Protein AF-A0A9E4DYD1-F1 (afdb_monomer_lite)

Foldseek 3Di:
DDPVPDDPVVVVVVCVVVVLQAWDKDWDQFLPDQFKGWPGIAIWTWHDDDQKIWIARPVLGFIAIDSDPVRRSNRRSVVLVVVLVVQVPDPDNDPVNVVSPVTMDGDDHVLVVVLLVLCLVQCVPPPFFPWKKWADDPLEMEIETEGQDDDPVSVVSVVVSVVVSPVVSPPRYYHYHYHYDDPDDPQPRIDISDDPDD

Radius of gyration: 26.44 Å; chains: 1; bounding box: 58×34×84 Å

Structure (mmCIF, N/CA/C/O backbone):
data_AF-A0A9E4DYD1-F1
#
_entry.id   AF-A0A9E4DYD1-F1
#
loop_
_atom_site.group_PDB
_atom_site.id
_atom_site.type_symbol
_atom_site.label_atom_id
_atom_site.label_alt_id
_atom_site.label_comp_id
_atom_site.label_asym_id
_atom_site.label_entity_id
_atom_site.label_seq_id
_atom_site.pdbx_PDB_ins_code
_atom_site.Cartn_x
_atom_site.Cartn_y
_atom_site.Cartn_z
_atom_site.occupancy
_atom_site.B_iso_or_equiv
_atom_site.auth_seq_id
_atom_site.auth_comp_id
_atom_site.auth_asym_id
_atom_site.auth_atom_id
_atom_site.pdbx_PDB_model_num
ATOM 1 N N . MET A 1 1 ? 28.275 -2.844 -51.446 1.00 53.22 1 MET A N 1
ATOM 2 C CA . MET A 1 1 ? 29.103 -2.906 -50.227 1.00 53.22 1 MET A CA 1
ATOM 3 C C . MET A 1 1 ? 28.699 -4.150 -49.486 1.00 53.22 1 MET A C 1
ATOM 5 O O . MET A 1 1 ? 27.568 -4.234 -49.021 1.00 53.22 1 MET A O 1
ATOM 9 N N . THR A 1 2 ? 29.581 -5.132 -49.484 1.00 55.31 2 THR A N 1
ATOM 10 C CA . THR A 1 2 ? 29.427 -6.372 -48.725 1.00 55.31 2 THR A CA 1
ATOM 11 C C . THR A 1 2 ? 29.923 -6.139 -47.296 1.00 55.31 2 THR A C 1
ATOM 13 O O . THR A 1 2 ? 30.730 -5.242 -47.062 1.00 55.31 2 THR A O 1
ATOM 16 N N . LEU A 1 3 ? 29.429 -6.908 -46.319 1.00 56.09 3 LEU A N 1
ATOM 17 C CA . LEU A 1 3 ? 29.820 -6.784 -44.899 1.00 56.09 3 LEU A CA 1
ATOM 18 C C . LEU A 1 3 ? 31.346 -6.897 -44.686 1.00 56.09 3 LEU A C 1
ATOM 20 O O . LEU A 1 3 ? 31.876 -6.375 -43.711 1.00 56.09 3 LEU A O 1
ATOM 24 N N . GLU A 1 4 ? 32.032 -7.532 -45.637 1.00 66.81 4 GLU A N 1
ATOM 25 C CA . GLU A 1 4 ? 33.482 -7.730 -45.711 1.00 66.81 4 GLU A CA 1
ATOM 26 C C . GLU A 1 4 ? 34.277 -6.442 -46.016 1.00 66.81 4 GLU A C 1
ATOM 28 O O . GLU A 1 4 ? 35.468 -6.383 -45.722 1.00 66.81 4 GLU A O 1
ATOM 33 N N . ASP A 1 5 ? 33.627 -5.386 -46.524 1.00 77.31 5 ASP A N 1
ATOM 34 C CA . ASP A 1 5 ? 34.269 -4.107 -46.882 1.00 77.31 5 ASP A CA 1
ATOM 35 C C . ASP A 1 5 ? 34.257 -3.074 -45.737 1.00 77.31 5 ASP A C 1
ATOM 37 O O . ASP A 1 5 ? 34.796 -1.969 -45.865 1.00 77.31 5 ASP A O 1
ATOM 41 N N . LEU A 1 6 ? 33.599 -3.389 -44.616 1.00 73.31 6 LEU A N 1
ATOM 42 C CA . LEU A 1 6 ? 33.401 -2.452 -43.513 1.00 73.31 6 LEU A CA 1
ATOM 43 C C . LEU A 1 6 ? 34.604 -2.439 -42.569 1.00 73.31 6 LEU A C 1
ATOM 45 O O . LEU A 1 6 ? 35.064 -3.472 -42.079 1.00 73.31 6 LEU A O 1
ATOM 49 N N . LYS A 1 7 ? 35.076 -1.238 -42.220 1.00 82.19 7 LYS A N 1
ATOM 50 C CA . LYS A 1 7 ? 36.107 -1.098 -41.185 1.00 82.19 7 LYS A CA 1
ATOM 51 C C . LYS A 1 7 ? 35.555 -1.576 -39.832 1.00 82.19 7 LYS A C 1
ATOM 53 O O . LYS A 1 7 ? 34.385 -1.325 -39.532 1.00 82.19 7 LYS A O 1
ATOM 58 N N . PRO A 1 8 ? 36.389 -2.145 -38.942 1.00 76.81 8 PRO A N 1
ATOM 59 C CA . PRO A 1 8 ? 35.954 -2.607 -37.619 1.00 76.81 8 PRO A CA 1
ATOM 60 C C . PRO A 1 8 ? 35.215 -1.554 -36.771 1.00 76.81 8 PRO A C 1
ATOM 62 O O . PRO A 1 8 ? 34.370 -1.901 -35.946 1.00 76.81 8 PRO A O 1
ATOM 65 N N . SER A 1 9 ? 35.505 -0.262 -36.966 1.00 76.00 9 SER A N 1
ATOM 66 C CA . SER A 1 9 ? 34.783 0.845 -36.325 1.00 76.00 9 SER A CA 1
ATOM 67 C C . SER A 1 9 ? 33.351 1.006 -36.844 1.00 76.00 9 SER A C 1
ATOM 69 O O . SER A 1 9 ? 32.452 1.219 -36.039 1.00 76.00 9 SER A O 1
ATOM 71 N N . GLN A 1 10 ? 33.130 0.833 -38.150 1.00 77.31 10 GLN A N 1
ATOM 72 C CA . GLN A 1 10 ? 31.811 0.905 -38.787 1.00 77.31 10 GLN A CA 1
ATOM 73 C C . GLN A 1 10 ? 30.965 -0.319 -38.434 1.00 77.31 10 GLN A C 1
ATOM 75 O O . GLN A 1 10 ? 29.790 -0.178 -38.119 1.00 77.31 10 GLN A O 1
ATOM 80 N N . VAL A 1 11 ? 31.574 -1.509 -38.375 1.00 74.06 11 VAL A N 1
ATOM 81 C CA . VAL A 1 11 ? 30.900 -2.723 -37.884 1.00 74.06 11 VAL A CA 1
ATOM 82 C C . VAL A 1 11 ? 30.473 -2.551 -36.424 1.00 74.06 11 VAL A C 1
ATOM 84 O O . VAL A 1 11 ? 29.337 -2.855 -36.080 1.00 74.06 11 VAL A O 1
ATOM 87 N N . LYS A 1 12 ? 31.336 -1.998 -35.557 1.00 71.50 12 LYS A N 1
ATOM 88 C CA . LYS A 1 12 ? 30.962 -1.673 -34.168 1.00 71.50 12 LYS A CA 1
ATOM 89 C C . LYS A 1 12 ? 29.836 -0.649 -34.082 1.00 71.50 12 LYS A C 1
ATOM 91 O O . LYS A 1 12 ? 29.038 -0.726 -33.153 1.00 71.50 12 LYS A O 1
ATOM 96 N N . GLU A 1 13 ? 29.798 0.322 -34.983 1.00 70.62 13 GLU A N 1
ATOM 97 C CA . GLU A 1 13 ? 28.774 1.363 -35.001 1.00 70.62 13 GLU A CA 1
ATOM 98 C C . GLU A 1 13 ? 27.424 0.819 -35.478 1.00 70.62 13 GLU A C 1
ATOM 100 O O . GLU A 1 13 ? 26.424 1.076 -34.818 1.00 70.62 13 GLU A O 1
ATOM 105 N N . ILE A 1 14 ? 27.421 -0.033 -36.508 1.00 70.94 14 ILE A N 1
ATOM 106 C CA . ILE A 1 14 ? 26.237 -0.755 -36.998 1.00 70.94 14 ILE A CA 1
ATOM 107 C C . ILE A 1 14 ? 25.728 -1.735 -35.939 1.00 70.94 14 ILE A C 1
ATOM 109 O O . ILE A 1 14 ? 24.558 -1.715 -35.586 1.00 70.94 14 ILE A O 1
ATOM 113 N N . ILE A 1 15 ? 26.603 -2.546 -35.337 1.00 66.88 15 ILE A N 1
ATOM 114 C CA . ILE A 1 15 ? 26.213 -3.420 -34.221 1.00 66.88 15 ILE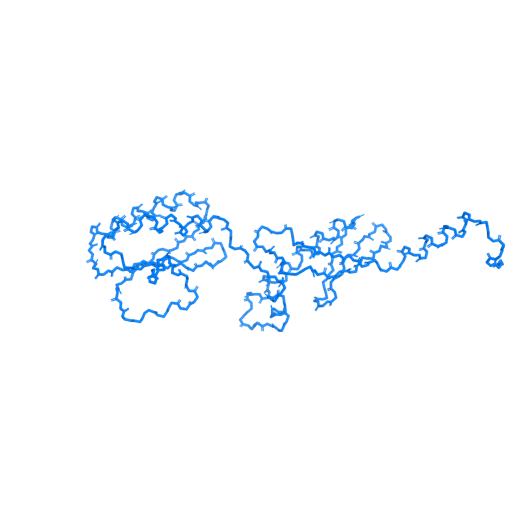 A CA 1
ATOM 115 C C . ILE A 1 15 ? 25.632 -2.574 -33.081 1.00 66.88 15 ILE A C 1
ATOM 117 O O . ILE A 1 15 ? 24.595 -2.914 -32.527 1.00 66.88 15 ILE A O 1
ATOM 121 N N . ARG A 1 16 ? 26.236 -1.430 -32.740 1.00 63.75 16 ARG A N 1
ATOM 122 C CA . ARG A 1 16 ? 25.677 -0.537 -31.715 1.00 63.75 16 ARG A CA 1
ATOM 123 C C . ARG A 1 16 ? 24.344 0.090 -32.124 1.00 63.75 16 ARG A C 1
ATOM 125 O O . ARG A 1 16 ? 23.533 0.315 -31.233 1.00 63.75 16 ARG A O 1
ATOM 132 N N . SER A 1 17 ? 24.113 0.407 -33.396 1.00 65.38 17 SER A N 1
ATOM 133 C CA . SER A 1 17 ? 22.849 0.989 -33.858 1.00 65.38 17 SER A CA 1
ATOM 134 C C . SER A 1 17 ? 21.735 -0.051 -33.913 1.00 65.38 17 SER A C 1
ATOM 136 O O . SER A 1 17 ? 20.643 0.232 -33.439 1.00 65.38 17 SER A O 1
ATOM 138 N N . GLU A 1 18 ? 22.030 -1.257 -34.396 1.00 62.81 18 GLU A N 1
ATOM 139 C CA . GLU A 1 18 ? 21.082 -2.371 -34.494 1.00 62.81 18 GLU A CA 1
ATOM 140 C C . GLU A 1 18 ? 20.727 -2.932 -33.107 1.00 62.81 18 GLU A C 1
ATOM 142 O O . GLU A 1 18 ? 19.554 -3.091 -32.777 1.00 62.81 18 GLU A O 1
ATOM 147 N N . PHE A 1 19 ? 21.711 -3.139 -32.221 1.00 57.22 19 PHE A N 1
ATOM 148 C CA . PHE A 1 19 ? 21.436 -3.627 -30.861 1.00 57.22 19 PHE A CA 1
ATOM 149 C C . PHE A 1 19 ? 20.753 -2.586 -29.966 1.00 57.22 19 PHE A C 1
ATOM 151 O O . PHE A 1 19 ? 20.070 -2.971 -29.023 1.00 57.22 19 PHE A O 1
ATOM 158 N N . ARG A 1 20 ? 20.876 -1.279 -30.253 1.00 57.97 20 ARG A N 1
ATOM 159 C CA . ARG A 1 20 ? 20.095 -0.236 -29.555 1.00 57.97 20 ARG A CA 1
ATOM 160 C C . ARG A 1 20 ? 18.595 -0.310 -29.851 1.00 57.97 20 ARG A C 1
ATOM 162 O O . ARG A 1 20 ? 17.825 0.263 -29.085 1.00 57.97 20 ARG A O 1
ATOM 169 N N . GLN A 1 21 ? 18.193 -0.964 -30.943 1.00 58.94 21 GLN A N 1
ATOM 170 C CA . GLN A 1 21 ? 16.784 -1.107 -31.320 1.00 58.94 21 GLN A CA 1
ATOM 171 C C . GLN A 1 21 ? 16.114 -2.326 -30.677 1.00 58.94 21 GLN A C 1
ATOM 173 O O . GLN A 1 21 ? 14.885 -2.395 -30.636 1.00 58.94 21 GLN A O 1
ATOM 178 N N . LEU A 1 22 ? 16.893 -3.276 -30.150 1.00 64.88 22 LEU A N 1
ATOM 179 C CA . LEU A 1 22 ? 16.337 -4.424 -29.444 1.00 64.88 22 LEU A CA 1
ATOM 180 C C . LEU A 1 22 ? 15.875 -4.003 -28.041 1.00 64.88 22 LEU A C 1
ATOM 182 O O . LEU A 1 22 ? 16.609 -3.299 -27.344 1.00 64.88 22 LEU A O 1
ATOM 186 N N . PRO A 1 23 ? 14.672 -4.421 -27.607 1.00 71.00 23 PRO A N 1
ATOM 187 C CA . PRO A 1 23 ? 14.208 -4.109 -26.270 1.00 71.00 23 PRO A CA 1
ATOM 188 C C . PRO A 1 23 ? 15.117 -4.761 -25.224 1.00 71.00 23 PRO A C 1
ATOM 190 O O . PRO A 1 23 ? 15.346 -5.970 -25.247 1.00 71.00 23 PRO A O 1
ATOM 193 N N . GLU A 1 24 ? 15.618 -3.960 -24.288 1.00 85.25 24 GLU A N 1
ATOM 194 C CA . GLU A 1 24 ? 16.395 -4.457 -23.154 1.00 85.25 24 GLU A CA 1
ATOM 195 C C . GLU A 1 24 ? 15.433 -4.932 -22.058 1.00 85.25 24 GLU A C 1
ATOM 197 O O . GLU A 1 24 ? 14.514 -4.205 -21.678 1.00 85.25 24 GLU A O 1
ATOM 202 N N . THR A 1 25 ? 15.646 -6.124 -21.501 1.00 88.44 25 THR A N 1
ATOM 203 C CA . THR A 1 25 ? 14.897 -6.567 -20.317 1.00 88.44 25 THR A CA 1
ATOM 204 C C . THR A 1 25 ? 15.506 -5.962 -19.057 1.00 88.44 25 THR A C 1
ATOM 206 O O . THR A 1 25 ? 16.694 -6.132 -18.787 1.00 88.44 25 THR A O 1
ATOM 209 N N . HIS A 1 26 ? 14.683 -5.279 -18.267 1.00 91.69 26 HIS A N 1
ATOM 210 C CA . HIS A 1 26 ? 15.044 -4.740 -16.956 1.00 91.69 26 HIS A CA 1
ATOM 211 C C . HIS A 1 26 ? 14.088 -5.280 -15.893 1.00 91.69 26 HIS A C 1
ATOM 213 O O . HIS A 1 26 ? 13.023 -5.800 -16.210 1.00 91.69 26 HIS A O 1
ATOM 219 N N . TRP A 1 27 ? 14.467 -5.156 -14.623 1.00 92.06 27 TRP A N 1
ATOM 220 C CA . TRP A 1 27 ? 13.644 -5.599 -13.498 1.00 92.06 27 TRP A CA 1
ATOM 221 C C . TRP A 1 27 ? 13.350 -4.428 -12.568 1.00 92.06 27 TRP A C 1
ATOM 223 O O . TRP A 1 27 ? 14.271 -3.772 -12.073 1.00 92.06 27 TRP A O 1
ATOM 233 N N . ILE A 1 28 ? 12.072 -4.180 -12.287 1.00 91.75 28 ILE A N 1
ATOM 234 C CA . ILE A 1 28 ? 11.676 -3.273 -11.210 1.00 91.75 28 ILE A CA 1
ATOM 235 C C . ILE A 1 28 ? 11.680 -4.084 -9.916 1.00 91.75 28 ILE A C 1
ATOM 237 O O . ILE A 1 28 ? 10.901 -5.018 -9.755 1.00 91.75 28 ILE A O 1
ATOM 241 N N . GLN A 1 29 ? 12.570 -3.725 -8.992 1.00 88.38 29 GLN A N 1
ATOM 242 C CA . GLN A 1 29 ? 12.681 -4.372 -7.678 1.00 88.38 29 GLN A CA 1
ATOM 243 C C . GLN A 1 29 ? 11.802 -3.704 -6.610 1.00 88.38 29 GLN A C 1
ATOM 245 O O . GLN A 1 29 ? 11.457 -4.329 -5.613 1.00 88.38 29 GLN A O 1
ATOM 250 N N . ASN A 1 30 ? 11.438 -2.431 -6.796 1.00 87.31 30 ASN A N 1
ATOM 251 C CA . ASN A 1 30 ? 10.518 -1.702 -5.926 1.00 87.31 30 ASN A CA 1
ATOM 252 C C . ASN A 1 30 ? 9.735 -0.646 -6.722 1.00 87.31 30 ASN A C 1
ATOM 254 O O . ASN A 1 30 ? 10.235 -0.111 -7.710 1.00 87.31 30 ASN A O 1
ATOM 258 N N . LEU A 1 31 ? 8.523 -0.315 -6.266 1.00 89.00 31 LEU A N 1
ATOM 259 C CA . LEU A 1 31 ? 7.671 0.705 -6.895 1.00 89.00 31 LEU A CA 1
ATOM 260 C C . LEU A 1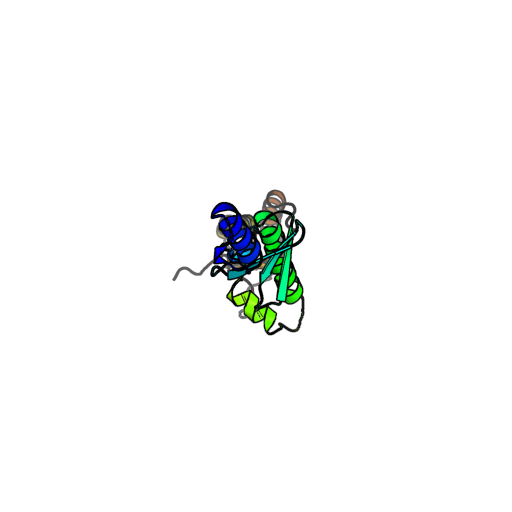 31 ? 8.086 2.142 -6.549 1.00 89.00 31 LEU A C 1
ATOM 262 O O . LEU A 1 31 ? 7.446 3.081 -7.003 1.00 89.00 31 LEU A O 1
ATOM 266 N N . ARG A 1 32 ? 9.130 2.334 -5.728 1.00 84.06 32 ARG A N 1
ATOM 267 C CA . ARG A 1 32 ? 9.549 3.651 -5.207 1.00 84.06 32 ARG A CA 1
ATOM 268 C C . ARG A 1 32 ? 8.407 4.446 -4.550 1.00 84.06 32 ARG A C 1
ATOM 270 O O . ARG A 1 32 ? 8.470 5.669 -4.491 1.00 84.06 32 ARG A O 1
ATOM 277 N N . HIS A 1 33 ? 7.391 3.751 -4.037 1.00 83.88 33 HIS A N 1
ATOM 278 C CA . HIS A 1 33 ? 6.225 4.339 -3.387 1.00 83.88 33 HIS A CA 1
ATOM 279 C C . HIS A 1 33 ? 6.259 4.060 -1.875 1.00 83.88 33 HIS A C 1
ATOM 281 O O . HIS A 1 33 ? 6.601 2.944 -1.487 1.00 83.88 33 HIS A O 1
ATOM 287 N N . PRO A 1 34 ? 5.892 5.021 -1.005 1.00 75.25 34 PRO A N 1
ATOM 288 C CA . PRO A 1 34 ? 5.958 4.840 0.450 1.00 75.25 34 PRO A CA 1
ATOM 289 C C . PRO A 1 34 ? 4.962 3.812 1.009 1.00 75.25 34 PRO A C 1
ATOM 291 O O . PRO A 1 34 ? 5.199 3.257 2.075 1.00 75.25 34 PRO A O 1
ATOM 294 N N . SER A 1 35 ? 3.847 3.577 0.315 1.00 80.06 35 SER A N 1
ATOM 295 C CA . SER A 1 35 ? 2.756 2.699 0.782 1.00 80.06 35 SER A CA 1
ATOM 296 C C . SER A 1 35 ? 2.605 1.407 -0.023 1.00 80.06 35 SER A C 1
ATOM 298 O O . SER A 1 35 ? 1.771 0.574 0.317 1.00 80.06 35 SER A O 1
ATOM 300 N N . TYR A 1 36 ? 3.389 1.226 -1.091 1.00 86.75 36 TYR A N 1
ATOM 301 C CA . TYR A 1 36 ? 3.280 0.051 -1.959 1.00 86.75 36 TYR A CA 1
ATOM 302 C C . TYR A 1 36 ? 4.658 -0.499 -2.293 1.00 86.75 36 TYR A C 1
ATOM 304 O O . TYR A 1 36 ? 5.529 0.205 -2.805 1.00 86.75 36 TYR A O 1
ATOM 312 N N . HIS A 1 37 ? 4.825 -1.789 -2.046 1.00 87.81 37 HIS A N 1
ATOM 313 C CA . HIS A 1 37 ? 6.032 -2.537 -2.354 1.00 87.81 37 HIS A CA 1
ATOM 314 C C . HIS A 1 37 ? 5.715 -3.671 -3.318 1.00 87.81 37 HIS A C 1
ATOM 316 O O . HIS A 1 37 ? 4.573 -4.108 -3.437 1.00 87.81 37 HIS A O 1
ATOM 322 N N . LEU A 1 38 ? 6.739 -4.163 -4.008 1.00 89.00 38 LEU A N 1
ATOM 323 C CA . LEU A 1 38 ? 6.610 -5.384 -4.788 1.00 89.00 38 LEU A CA 1
ATOM 324 C C . LEU A 1 38 ? 6.879 -6.590 -3.892 1.00 89.00 38 LEU A C 1
ATOM 326 O O . LEU A 1 38 ? 7.885 -6.626 -3.187 1.00 89.00 38 LEU A O 1
ATOM 330 N N . ARG A 1 39 ? 6.000 -7.591 -3.963 1.00 89.06 39 ARG A N 1
ATOM 331 C CA . ARG A 1 39 ? 6.217 -8.924 -3.380 1.00 89.06 39 ARG A CA 1
ATOM 332 C C . ARG A 1 39 ? 7.293 -9.691 -4.140 1.00 89.06 39 ARG A C 1
ATOM 33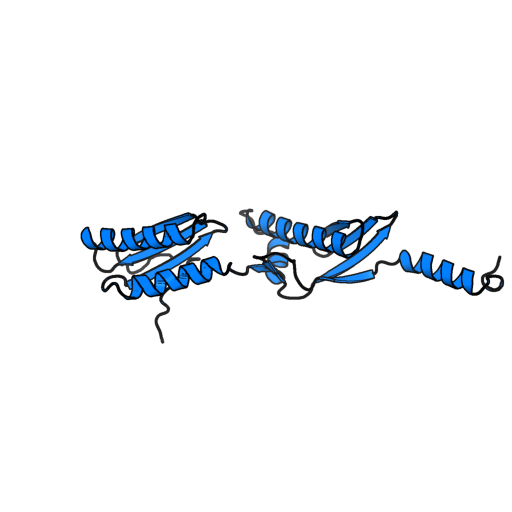4 O O . ARG A 1 39 ? 7.999 -10.504 -3.557 1.00 89.06 39 ARG A O 1
ATOM 341 N N . GLN A 1 40 ? 7.402 -9.423 -5.438 1.00 85.75 40 GLN A N 1
ATOM 342 C CA . GLN A 1 40 ? 8.401 -10.003 -6.323 1.00 85.75 40 GLN A CA 1
ATOM 343 C C . GLN A 1 40 ? 8.809 -8.991 -7.399 1.00 85.75 40 GLN A C 1
ATOM 345 O O . GLN A 1 40 ? 7.959 -8.212 -7.838 1.00 85.75 40 GLN A O 1
ATOM 350 N N . PRO A 1 41 ? 10.078 -8.985 -7.841 1.00 90.69 41 PRO A N 1
ATOM 351 C CA . PRO A 1 41 ? 10.503 -8.138 -8.945 1.00 90.69 41 PRO A CA 1
ATOM 352 C C . PRO A 1 41 ? 9.671 -8.399 -10.202 1.00 90.69 41 PRO A C 1
ATOM 354 O O . PRO A 1 41 ? 9.378 -9.551 -10.519 1.00 90.69 41 PRO A O 1
ATOM 357 N N . ILE A 1 42 ? 9.331 -7.338 -10.932 1.00 93.00 42 ILE A N 1
ATOM 358 C CA . ILE A 1 42 ? 8.586 -7.446 -12.193 1.00 93.00 42 ILE A CA 1
ATOM 359 C C . ILE A 1 42 ? 9.520 -7.205 -13.385 1.00 93.00 42 ILE A C 1
ATOM 361 O O . ILE A 1 42 ? 10.318 -6.257 -13.345 1.00 93.00 42 ILE A O 1
ATOM 365 N N . PRO A 1 43 ? 9.463 -8.051 -14.429 1.00 94.12 43 PRO A N 1
ATOM 366 C CA . PRO A 1 43 ? 10.219 -7.833 -15.651 1.00 94.12 43 PRO A CA 1
ATOM 367 C C . PRO A 1 43 ? 9.553 -6.736 -16.487 1.00 94.12 43 PRO A C 1
ATOM 369 O O . PRO A 1 43 ? 8.331 -6.676 -16.605 1.00 94.12 43 PRO A O 1
ATOM 372 N N . ILE A 1 44 ? 10.366 -5.871 -17.082 1.00 95.31 44 ILE A N 1
ATOM 373 C CA . ILE A 1 44 ? 9.925 -4.800 -17.974 1.00 95.31 44 ILE A CA 1
ATOM 374 C C . ILE A 1 44 ? 10.792 -4.758 -19.230 1.00 95.31 44 ILE A C 1
ATOM 376 O O . ILE A 1 44 ? 11.963 -5.149 -19.213 1.00 95.31 44 ILE A O 1
ATOM 380 N N . LEU A 1 45 ? 10.232 -4.230 -20.314 1.00 94.75 45 LEU A N 1
ATOM 381 C CA . LEU A 1 45 ? 10.946 -3.995 -21.564 1.00 94.75 45 LEU A CA 1
ATOM 382 C C . LEU A 1 45 ? 11.290 -2.517 -21.713 1.00 94.75 45 LEU A C 1
ATOM 384 O O . LEU A 1 45 ? 10.419 -1.653 -21.627 1.00 94.75 45 LEU A O 1
ATOM 388 N N . ILE A 1 46 ? 12.558 -2.227 -21.980 1.00 94.31 46 ILE A N 1
ATOM 389 C CA . ILE A 1 46 ? 13.056 -0.885 -22.260 1.00 94.31 46 ILE A CA 1
ATOM 390 C C . ILE A 1 46 ? 13.276 -0.738 -23.761 1.00 94.31 46 ILE A C 1
ATOM 392 O O . ILE A 1 46 ? 14.056 -1.476 -24.358 1.00 94.31 46 ILE A O 1
ATOM 396 N N . LYS A 1 47 ? 12.635 0.263 -24.362 1.00 92.38 47 LYS A N 1
ATOM 397 C CA . LYS A 1 47 ? 12.852 0.676 -25.752 1.00 92.38 47 LYS A CA 1
ATOM 398 C C . LYS A 1 47 ? 13.385 2.102 -25.787 1.00 92.38 47 LYS A C 1
ATOM 400 O O . LYS A 1 47 ? 12.947 2.950 -25.011 1.00 92.38 47 LYS A O 1
ATOM 405 N N . ARG A 1 48 ? 14.331 2.370 -26.685 1.00 90.75 48 ARG A N 1
ATOM 406 C CA . ARG A 1 48 ? 14.923 3.697 -26.891 1.00 90.75 48 ARG A CA 1
ATOM 407 C C . ARG A 1 48 ? 14.652 4.130 -28.325 1.00 90.75 48 ARG A C 1
ATOM 409 O O . ARG A 1 48 ? 15.123 3.477 -29.249 1.00 90.75 48 ARG A O 1
ATOM 416 N N . ALA A 1 49 ? 13.909 5.214 -28.501 1.00 86.81 49 ALA A N 1
ATOM 417 C CA . ALA A 1 49 ? 13.580 5.766 -29.810 1.00 86.81 49 ALA A CA 1
ATOM 418 C C . ALA A 1 49 ? 13.577 7.295 -29.732 1.00 86.81 49 ALA A C 1
ATOM 420 O O . ALA A 1 49 ? 12.997 7.861 -28.809 1.00 86.81 49 ALA A O 1
ATOM 421 N N . ASP A 1 50 ? 14.258 7.954 -30.672 1.00 84.75 50 ASP A N 1
ATOM 422 C CA . ASP A 1 50 ? 14.205 9.410 -30.874 1.00 84.75 50 ASP A CA 1
ATOM 423 C C . ASP A 1 50 ? 14.433 10.251 -29.602 1.00 84.75 50 ASP A C 1
ATOM 425 O O . ASP A 1 50 ? 13.711 11.199 -29.306 1.00 84.75 50 ASP A O 1
ATOM 429 N N . GLY A 1 51 ? 15.438 9.877 -28.801 1.00 84.25 51 GLY A N 1
ATOM 430 C CA . GLY A 1 51 ? 15.767 10.568 -27.545 1.00 84.25 51 GLY A CA 1
ATOM 431 C C . GLY A 1 51 ? 14.810 10.279 -26.381 1.00 84.25 51 GLY A C 1
ATOM 432 O O . GLY A 1 51 ? 15.040 10.759 -25.275 1.00 84.25 51 GLY A O 1
ATOM 433 N N . THR A 1 52 ? 13.789 9.451 -26.602 1.00 91.75 52 THR A N 1
ATOM 434 C CA . THR A 1 52 ? 12.832 9.001 -25.590 1.00 91.75 52 THR A CA 1
ATOM 435 C C . THR A 1 52 ? 13.111 7.552 -25.199 1.00 91.75 52 THR A C 1
ATOM 437 O O . THR A 1 52 ? 13.405 6.686 -26.028 1.00 91.75 52 THR A O 1
ATOM 440 N N . VAL A 1 53 ? 13.006 7.271 -23.907 1.00 94.06 53 VAL A N 1
ATOM 441 C CA . VAL A 1 53 ? 13.057 5.933 -23.327 1.00 94.06 53 VAL A CA 1
ATOM 442 C C . VAL A 1 53 ? 11.653 5.544 -22.886 1.00 94.06 53 VAL A C 1
ATOM 444 O O . VAL A 1 53 ? 10.997 6.290 -22.165 1.00 94.06 53 VAL A O 1
ATOM 447 N N . THR A 1 54 ? 11.198 4.367 -23.308 1.00 95.31 54 THR A N 1
ATOM 448 C CA . THR A 1 54 ? 9.916 3.781 -22.906 1.00 95.31 54 THR A CA 1
ATOM 449 C C . THR A 1 54 ? 10.169 2.509 -22.108 1.00 95.31 54 THR A C 1
ATOM 451 O O . THR A 1 54 ? 10.857 1.612 -22.590 1.00 95.31 54 THR A O 1
ATOM 454 N N . ALA A 1 55 ? 9.610 2.428 -20.906 1.00 96.38 55 ALA A N 1
ATOM 455 C CA . ALA A 1 55 ? 9.558 1.230 -20.082 1.00 96.38 55 ALA A CA 1
ATOM 456 C C . ALA A 1 55 ? 8.161 0.615 -20.192 1.00 96.38 55 ALA A C 1
ATOM 458 O O . ALA A 1 55 ? 7.184 1.316 -19.962 1.00 96.38 55 ALA A O 1
ATOM 459 N N . THR A 1 56 ? 8.048 -0.664 -20.535 1.00 96.44 56 THR A N 1
ATOM 460 C CA . THR A 1 56 ? 6.756 -1.341 -20.738 1.00 96.44 56 THR A CA 1
ATOM 461 C C . THR A 1 56 ? 6.631 -2.523 -19.793 1.00 96.44 56 THR A C 1
ATOM 463 O O . THR A 1 56 ? 7.575 -3.303 -19.660 1.00 96.44 56 THR A O 1
ATOM 466 N N . TYR A 1 57 ? 5.475 -2.646 -19.149 1.00 94.88 57 TYR A N 1
ATOM 467 C CA . TYR A 1 57 ? 5.076 -3.825 -18.402 1.00 94.88 57 TYR A CA 1
ATOM 468 C C . TYR A 1 57 ? 3.879 -4.481 -19.100 1.00 94.88 57 TYR A C 1
ATOM 470 O O . TYR A 1 57 ? 2.750 -4.002 -18.991 1.00 94.88 57 TYR A O 1
ATOM 478 N N . ASP A 1 58 ? 4.156 -5.552 -19.846 1.00 91.00 58 ASP A N 1
ATOM 479 C CA . ASP A 1 58 ? 3.207 -6.142 -20.797 1.00 91.00 58 ASP A CA 1
ATOM 480 C C . ASP A 1 58 ? 2.015 -6.835 -20.117 1.00 91.00 58 ASP A C 1
ATOM 482 O O . ASP A 1 58 ? 0.906 -6.752 -20.634 1.00 91.00 58 ASP A O 1
ATOM 486 N N . ASP A 1 59 ? 2.200 -7.443 -18.936 1.00 87.94 59 ASP A N 1
ATOM 487 C CA . ASP A 1 59 ? 1.137 -8.197 -18.238 1.00 87.94 59 ASP A CA 1
ATOM 488 C C . ASP A 1 59 ? -0.108 -7.352 -17.911 1.00 87.94 59 ASP A C 1
ATOM 490 O O . ASP A 1 59 ? -1.200 -7.888 -17.716 1.00 87.94 59 ASP A O 1
ATOM 494 N N . VAL A 1 60 ? 0.061 -6.031 -17.811 1.00 87.94 60 VAL A N 1
ATOM 495 C CA . VAL A 1 60 ? -1.015 -5.063 -17.530 1.00 87.94 60 VAL A CA 1
ATOM 496 C C . VAL A 1 60 ? -1.041 -3.914 -18.537 1.00 87.94 60 VAL A C 1
ATOM 498 O O . VAL A 1 60 ? -1.658 -2.885 -18.278 1.00 87.94 60 VAL A O 1
ATOM 501 N N . GLU A 1 61 ? -0.357 -4.079 -19.674 1.00 91.56 61 GLU A N 1
ATOM 502 C CA . GLU A 1 61 ? -0.332 -3.123 -20.789 1.00 91.56 61 GLU A CA 1
ATOM 503 C C . GLU A 1 61 ? -0.001 -1.674 -20.367 1.00 91.56 61 GLU A C 1
ATOM 505 O O . GLU A 1 61 ? -0.551 -0.702 -20.889 1.00 91.56 61 GLU A O 1
ATOM 510 N N . LEU A 1 62 ? 0.918 -1.507 -19.408 1.00 94.62 62 LEU A N 1
ATOM 511 C CA . LEU A 1 62 ? 1.339 -0.191 -18.920 1.00 94.62 62 LEU A CA 1
ATOM 512 C C . LEU A 1 62 ? 2.684 0.219 -19.508 1.00 94.62 62 LEU A C 1
ATOM 514 O O . LEU A 1 62 ? 3.618 -0.577 -19.585 1.00 94.62 62 LEU A O 1
ATOM 518 N N . CYS A 1 63 ? 2.816 1.502 -19.849 1.00 95.81 63 CYS A N 1
ATOM 519 C CA . CYS A 1 63 ? 4.084 2.070 -20.287 1.00 95.81 63 CYS A CA 1
ATOM 520 C C . CYS A 1 63 ? 4.425 3.380 -19.566 1.00 95.81 63 CYS A C 1
ATOM 522 O O . CYS A 1 63 ? 3.580 4.260 -19.386 1.00 95.81 63 CYS A O 1
ATOM 524 N N . GLY A 1 64 ? 5.688 3.504 -19.162 1.00 96.44 64 GLY A N 1
ATOM 525 C CA . GLY A 1 64 ? 6.295 4.719 -18.639 1.00 96.44 64 GLY A CA 1
ATOM 526 C C . GLY A 1 64 ? 7.272 5.331 -19.639 1.00 96.44 64 GLY A C 1
ATOM 527 O O . GLY A 1 64 ? 7.927 4.604 -20.384 1.00 96.44 64 GLY A O 1
ATOM 528 N N . MET A 1 65 ? 7.381 6.656 -19.672 1.00 96.81 65 MET A N 1
ATOM 529 C CA . MET A 1 65 ? 8.222 7.393 -20.619 1.00 96.81 65 MET A CA 1
ATOM 530 C C . MET A 1 65 ? 9.173 8.351 -19.898 1.00 96.81 65 MET A C 1
ATOM 532 O O . MET A 1 65 ? 8.873 8.861 -18.822 1.00 96.81 65 MET A O 1
ATOM 536 N N . GLY A 1 66 ? 10.336 8.608 -20.492 1.00 95.56 66 GLY A N 1
ATOM 537 C CA . GLY A 1 66 ? 11.286 9.590 -19.979 1.00 95.56 66 GLY A CA 1
ATOM 538 C C . GLY A 1 66 ? 12.490 9.793 -20.892 1.00 95.56 66 GLY A C 1
ATOM 539 O O . GLY A 1 66 ? 12.686 9.065 -21.857 1.00 95.56 66 GLY A O 1
ATOM 540 N N . ASP A 1 67 ? 13.332 10.765 -20.561 1.00 93.94 67 ASP A N 1
ATOM 541 C CA . ASP A 1 67 ? 14.608 11.042 -21.246 1.00 93.94 67 ASP A CA 1
ATOM 542 C C . ASP A 1 67 ? 15.716 10.020 -20.912 1.00 93.94 67 ASP A C 1
ATOM 544 O O . ASP A 1 67 ? 16.791 9.984 -21.513 1.00 93.94 67 ASP A O 1
ATOM 548 N N . SER A 1 68 ? 15.457 9.163 -19.928 1.00 93.31 68 SER A N 1
ATOM 549 C CA . SER A 1 68 ? 16.387 8.187 -19.384 1.00 93.31 68 SER A CA 1
ATOM 550 C C . SER A 1 68 ? 15.637 6.954 -18.885 1.00 93.31 68 SER A C 1
ATOM 552 O O . SER A 1 68 ? 14.455 7.015 -18.550 1.00 93.31 68 SER A O 1
ATOM 554 N N . VAL A 1 69 ? 16.340 5.822 -18.764 1.00 91.75 69 VAL A N 1
ATOM 555 C CA . VAL A 1 69 ? 15.769 4.581 -18.200 1.00 91.75 69 VAL A CA 1
ATOM 556 C C . VAL A 1 69 ? 15.229 4.821 -16.796 1.00 91.75 69 VAL A C 1
ATOM 558 O O . VAL A 1 69 ? 14.140 4.368 -16.463 1.00 91.75 69 VAL A O 1
ATOM 561 N N . LYS A 1 70 ? 15.957 5.591 -15.977 1.00 92.94 70 LYS A N 1
ATOM 562 C CA . LYS A 1 70 ? 15.534 5.909 -14.612 1.00 92.94 70 LYS A CA 1
ATOM 563 C C . LYS A 1 70 ? 14.215 6.682 -14.591 1.00 92.94 70 LYS A C 1
ATOM 565 O O . LYS A 1 70 ? 13.382 6.361 -13.745 1.00 92.94 70 LYS A O 1
ATOM 570 N N . ALA A 1 71 ? 14.053 7.669 -15.476 1.00 94.62 71 ALA A N 1
ATOM 571 C CA . ALA A 1 71 ? 12.832 8.463 -15.591 1.00 94.62 71 ALA A CA 1
ATOM 572 C C . ALA A 1 71 ? 11.661 7.609 -16.097 1.00 94.62 71 ALA A C 1
ATOM 574 O O . ALA A 1 71 ? 10.635 7.545 -15.428 1.00 94.62 71 ALA A O 1
ATOM 575 N N . ALA A 1 72 ? 11.860 6.854 -17.182 1.00 95.88 72 ALA A N 1
ATOM 576 C CA . ALA A 1 72 ? 10.838 5.972 -17.748 1.00 95.88 72 ALA A CA 1
ATOM 577 C C . ALA A 1 72 ? 10.361 4.897 -16.757 1.00 95.88 72 ALA A C 1
ATOM 579 O O . ALA A 1 72 ? 9.166 4.646 -16.638 1.00 95.88 72 ALA A O 1
ATOM 580 N N . MET A 1 73 ? 11.282 4.290 -15.998 1.00 94.94 73 MET A N 1
ATOM 581 C CA . MET A 1 73 ? 10.929 3.349 -14.930 1.00 94.94 73 MET A CA 1
ATOM 582 C C . MET A 1 73 ? 10.172 4.026 -13.785 1.00 94.94 73 MET A C 1
ATOM 584 O O . MET A 1 73 ? 9.288 3.406 -13.209 1.00 94.94 73 MET A O 1
ATOM 588 N N . SER A 1 74 ? 10.520 5.269 -13.433 1.00 94.19 74 SER A N 1
ATOM 589 C CA . SER A 1 74 ? 9.820 6.008 -12.375 1.00 94.19 74 SER A CA 1
ATOM 590 C C . SER A 1 74 ? 8.374 6.295 -12.774 1.00 94.19 74 SER A C 1
ATOM 592 O O . SER A 1 74 ? 7.470 5.983 -12.006 1.00 94.19 74 SER A O 1
ATOM 594 N N . ASP A 1 75 ? 8.163 6.790 -13.997 1.00 96.44 75 ASP A N 1
ATOM 595 C CA . ASP A 1 75 ? 6.830 7.025 -14.565 1.00 96.44 75 ASP A CA 1
ATOM 596 C C . ASP A 1 75 ? 6.018 5.719 -14.653 1.00 96.44 75 ASP A C 1
ATOM 598 O O . ASP A 1 75 ? 4.845 5.676 -14.285 1.00 96.44 75 ASP A O 1
ATOM 602 N N . LEU A 1 76 ? 6.651 4.607 -15.054 1.00 96.56 76 LEU A N 1
ATOM 603 C CA . LEU A 1 76 ? 5.994 3.297 -15.065 1.00 96.56 76 LEU A CA 1
ATOM 604 C C . LEU A 1 76 ? 5.567 2.856 -13.655 1.00 96.56 76 LEU A C 1
ATOM 606 O O . LEU A 1 76 ? 4.442 2.390 -13.484 1.00 96.56 76 LEU A O 1
ATOM 610 N N . CYS A 1 77 ? 6.424 3.016 -12.641 1.00 95.44 77 CYS A N 1
ATOM 611 C CA . CYS A 1 77 ? 6.075 2.694 -11.256 1.00 95.44 77 CYS A CA 1
ATOM 612 C C . CYS A 1 77 ? 4.869 3.508 -10.761 1.00 95.44 77 CYS A C 1
ATOM 614 O O . CYS A 1 77 ? 3.956 2.938 -10.162 1.00 95.44 77 CYS A O 1
ATOM 616 N N . GLU A 1 78 ? 4.842 4.815 -11.034 1.00 94.75 78 GLU A N 1
ATOM 617 C CA . GLU A 1 78 ? 3.719 5.693 -10.677 1.00 94.75 78 GLU A CA 1
ATOM 618 C C . GLU A 1 78 ? 2.419 5.244 -11.356 1.00 94.75 78 GLU A C 1
ATOM 620 O O . GLU A 1 78 ? 1.378 5.142 -10.703 1.00 94.75 78 GLU A O 1
ATOM 625 N N . LYS A 1 79 ? 2.482 4.881 -12.642 1.00 96.19 79 LYS A N 1
ATOM 626 C CA . LYS A 1 79 ? 1.332 4.361 -13.395 1.00 96.19 79 LYS A CA 1
ATOM 627 C C . LYS A 1 79 ? 0.834 3.014 -12.878 1.00 96.19 79 LYS A C 1
ATOM 629 O O . LYS A 1 79 ? -0.377 2.822 -12.804 1.00 96.19 79 LYS A O 1
ATOM 634 N N . ILE A 1 80 ? 1.729 2.104 -12.486 1.00 94.88 80 ILE A N 1
ATOM 635 C CA . ILE A 1 80 ? 1.356 0.818 -11.872 1.00 94.88 80 ILE A CA 1
ATOM 636 C C . ILE A 1 80 ? 0.583 1.057 -10.570 1.00 94.88 80 ILE A C 1
ATOM 638 O O . ILE A 1 80 ? -0.485 0.474 -10.374 1.00 94.88 80 ILE A O 1
ATOM 642 N N . VAL A 1 81 ? 1.086 1.947 -9.707 1.00 93.06 81 VAL A N 1
ATOM 643 C CA . VAL A 1 81 ? 0.411 2.314 -8.453 1.00 93.06 81 VAL A CA 1
ATOM 644 C C . VAL A 1 81 ? -0.952 2.943 -8.736 1.00 93.06 81 VAL A C 1
ATOM 646 O O . VAL A 1 81 ? -1.962 2.478 -8.209 1.00 93.06 81 VAL A O 1
ATOM 649 N N . ALA A 1 82 ? -1.011 3.942 -9.618 1.00 91.94 82 ALA A N 1
ATOM 650 C CA . ALA A 1 82 ? -2.258 4.618 -9.965 1.00 91.94 82 ALA A CA 1
ATOM 651 C C . ALA A 1 82 ? -3.298 3.654 -10.559 1.00 91.94 82 ALA A C 1
ATOM 653 O O . ALA A 1 82 ? -4.489 3.751 -10.250 1.00 91.94 82 ALA A O 1
ATOM 654 N N . ARG A 1 83 ? -2.860 2.689 -11.380 1.00 92.69 83 ARG A N 1
ATOM 655 C CA . ARG A 1 83 ? -3.730 1.650 -11.939 1.00 92.69 83 ARG A CA 1
ATOM 656 C C . ARG A 1 83 ? -4.278 0.740 -10.847 1.00 92.69 83 ARG A C 1
ATOM 658 O O . ARG A 1 83 ? -5.485 0.505 -10.818 1.00 92.69 83 ARG A O 1
ATOM 665 N N . TYR A 1 84 ? -3.423 0.273 -9.939 1.00 92.06 84 TYR A N 1
ATOM 666 C CA . TYR A 1 84 ? -3.832 -0.555 -8.807 1.00 92.06 84 TYR A CA 1
ATOM 667 C C . TYR A 1 84 ? -4.869 0.153 -7.923 1.00 92.06 84 TYR A C 1
ATOM 669 O O . TYR A 1 84 ? -5.936 -0.403 -7.655 1.00 92.06 84 TYR A O 1
ATOM 677 N N . GLU A 1 85 ? -4.606 1.406 -7.544 1.00 89.00 85 GLU A N 1
ATOM 678 C CA . GLU A 1 85 ? -5.531 2.214 -6.745 1.00 89.00 85 GLU A CA 1
ATOM 679 C C . GLU A 1 85 ? -6.851 2.482 -7.474 1.00 89.00 85 GLU A C 1
ATOM 681 O O . GLU A 1 85 ? -7.927 2.367 -6.882 1.00 89.00 85 GLU A O 1
ATOM 686 N N . GLY A 1 86 ? -6.785 2.815 -8.767 1.00 89.38 86 GLY A N 1
ATOM 687 C CA . GLY A 1 86 ? -7.964 3.054 -9.597 1.00 89.38 86 GLY A CA 1
ATOM 688 C C . GLY A 1 86 ? -8.862 1.821 -9.692 1.00 89.38 86 GLY A C 1
ATOM 689 O O . GLY A 1 86 ? -10.081 1.929 -9.566 1.00 89.38 86 GLY A O 1
ATOM 690 N N . LEU A 1 87 ? -8.261 0.638 -9.841 1.00 88.50 87 LEU A N 1
ATOM 691 C CA . LEU A 1 87 ? -8.981 -0.633 -9.854 1.00 88.50 87 LEU A CA 1
ATOM 692 C C . LEU A 1 87 ? -9.553 -1.004 -8.478 1.00 88.50 87 LEU A C 1
ATOM 694 O O . LEU A 1 87 ? -10.642 -1.572 -8.411 1.00 88.50 87 LEU A O 1
ATOM 698 N N . GLY A 1 88 ? -8.863 -0.658 -7.388 1.00 83.06 88 GLY A N 1
ATOM 699 C CA . GLY A 1 88 ? -9.324 -0.912 -6.020 1.00 83.06 88 GLY A CA 1
ATOM 700 C C . GLY A 1 88 ? -10.596 -0.149 -5.633 1.00 83.06 88 GLY A C 1
ATOM 701 O O . GLY A 1 88 ? -11.356 -0.625 -4.793 1.00 83.06 88 GLY A O 1
ATOM 702 N N . ARG A 1 89 ? -10.868 0.996 -6.272 1.00 80.75 89 ARG A N 1
ATOM 703 C CA . ARG A 1 89 ? -12.088 1.798 -6.048 1.00 80.75 89 ARG A CA 1
ATOM 704 C C . ARG A 1 89 ? -13.325 1.260 -6.776 1.00 80.75 89 ARG A C 1
ATOM 706 O O . ARG A 1 89 ? -14.430 1.734 -6.527 1.00 80.75 89 ARG A O 1
ATOM 713 N N . SER A 1 90 ? -13.161 0.293 -7.678 1.00 76.25 90 SER A N 1
ATOM 714 C CA . SER A 1 90 ? -14.277 -0.344 -8.380 1.00 76.25 90 SER A CA 1
ATOM 715 C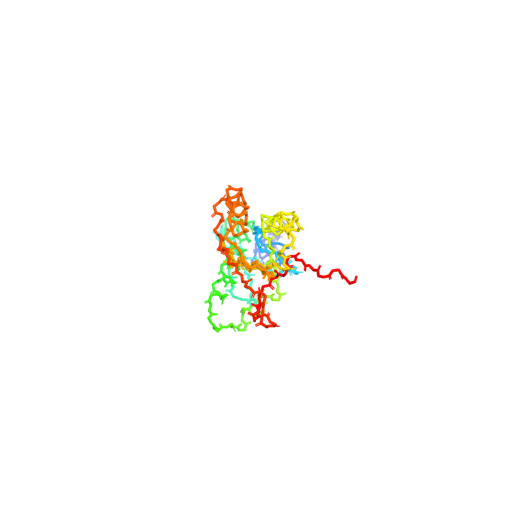 C . SER A 1 90 ? -14.956 -1.392 -7.493 1.00 76.25 90 SER A C 1
ATOM 717 O O . SER A 1 90 ? -14.295 -2.268 -6.937 1.00 76.25 90 SER A O 1
ATOM 719 N N . ALA A 1 91 ? -16.292 -1.367 -7.423 1.00 59.22 91 ALA A N 1
ATOM 720 C CA . ALA A 1 91 ? -17.080 -2.389 -6.722 1.00 59.22 91 ALA A CA 1
ATOM 721 C C . ALA A 1 91 ? -16.874 -3.798 -7.318 1.00 59.22 91 ALA A C 1
ATOM 723 O O . ALA A 1 91 ? -16.924 -4.801 -6.606 1.00 59.22 91 ALA A O 1
ATOM 724 N N . ALA A 1 92 ? -16.586 -3.875 -8.621 1.00 69.31 92 ALA A N 1
ATOM 725 C CA . ALA A 1 92 ? -16.179 -5.102 -9.290 1.00 69.31 92 ALA A CA 1
ATOM 726 C C . ALA A 1 92 ? -14.647 -5.173 -9.356 1.00 69.31 92 ALA A C 1
ATOM 728 O O . ALA A 1 92 ? -14.009 -4.436 -10.114 1.00 69.31 92 ALA A O 1
ATOM 729 N N . LYS A 1 93 ? -14.055 -6.085 -8.578 1.00 74.62 93 LYS A N 1
ATOM 730 C CA . LYS A 1 93 ? -12.618 -6.387 -8.632 1.00 74.62 93 LYS A CA 1
ATOM 731 C C . LYS A 1 93 ? -12.311 -7.148 -9.922 1.00 74.62 93 LYS A C 1
ATOM 733 O O . LYS A 1 93 ? -12.625 -8.336 -10.026 1.00 74.62 93 LYS A O 1
ATOM 738 N N . SER A 1 94 ? -11.718 -6.458 -10.897 1.00 83.81 94 SER A N 1
ATOM 739 C CA . SER A 1 94 ? -11.329 -7.044 -12.184 1.00 83.81 94 SER A CA 1
ATOM 740 C C . SER A 1 94 ? -10.276 -8.148 -12.013 1.00 83.81 94 SER A C 1
ATOM 742 O O . SER A 1 94 ? -9.606 -8.248 -10.980 1.00 83.81 94 SER A O 1
ATOM 744 N N . GLN A 1 95 ? -10.108 -8.984 -13.039 1.00 86.31 95 GLN A N 1
ATOM 745 C CA . GLN A 1 95 ? -9.028 -9.975 -13.072 1.00 86.31 95 GLN A CA 1
ATOM 746 C C . GLN A 1 95 ? -7.649 -9.308 -12.946 1.00 86.31 95 GLN A C 1
ATOM 748 O O . GLN A 1 95 ? -6.781 -9.807 -12.235 1.00 86.31 95 GLN A O 1
ATOM 753 N N . GLU A 1 96 ? -7.490 -8.136 -13.556 1.00 87.38 96 GLU A N 1
ATOM 754 C CA . GLU A 1 96 ? -6.291 -7.308 -13.452 1.00 87.38 96 GLU A CA 1
ATOM 755 C C . GLU A 1 96 ? -6.030 -6.833 -12.014 1.00 87.38 96 GLU A C 1
ATOM 757 O O . GLU A 1 96 ? -4.902 -6.916 -11.540 1.00 87.38 96 GLU A O 1
ATOM 762 N N . TYR A 1 97 ? -7.064 -6.425 -11.262 1.00 88.50 97 TYR A N 1
ATOM 763 C CA . TYR A 1 97 ? -6.901 -6.068 -9.846 1.00 88.50 97 TYR A CA 1
ATOM 764 C C . TYR A 1 97 ? -6.384 -7.251 -9.026 1.00 88.50 97 TYR A C 1
ATOM 766 O O . TYR A 1 97 ? -5.491 -7.094 -8.196 1.00 88.50 97 TYR A O 1
ATOM 774 N N . LYS A 1 98 ? -6.934 -8.451 -9.258 1.00 89.62 98 LYS A N 1
ATOM 775 C CA . LYS A 1 98 ? -6.487 -9.669 -8.567 1.00 89.62 98 LYS A CA 1
ATOM 776 C C . LYS A 1 98 ? -5.027 -9.982 -8.889 1.00 89.62 98 LYS A C 1
ATOM 778 O O . LYS A 1 98 ? -4.285 -10.328 -7.975 1.00 89.62 98 LYS A O 1
ATOM 783 N N . PHE A 1 99 ? -4.629 -9.823 -10.149 1.00 91.25 99 PHE A N 1
ATOM 784 C CA . PHE A 1 99 ? -3.247 -9.990 -10.584 1.00 91.25 99 PHE A CA 1
ATOM 785 C C . PHE A 1 99 ? -2.312 -8.971 -9.915 1.00 91.25 99 PHE A C 1
ATOM 787 O O . PHE A 1 99 ? -1.364 -9.359 -9.235 1.00 91.25 99 PHE A O 1
ATOM 794 N N . LEU A 1 100 ? -2.628 -7.673 -9.997 1.00 90.88 100 LEU A N 1
ATOM 795 C CA . LEU A 1 100 ? -1.829 -6.624 -9.359 1.00 90.88 100 LEU A CA 1
ATOM 796 C C . LEU A 1 100 ? -1.742 -6.812 -7.836 1.00 90.88 100 LEU A C 1
ATOM 798 O O . LEU A 1 100 ? -0.679 -6.627 -7.254 1.00 90.88 100 LEU A O 1
ATOM 802 N N . LYS A 1 101 ? -2.812 -7.271 -7.179 1.00 90.06 101 LYS A N 1
ATOM 803 C CA . LYS A 1 101 ? -2.810 -7.574 -5.738 1.00 90.06 101 LYS A CA 1
ATOM 804 C C . LYS A 1 101 ? -1.883 -8.739 -5.354 1.00 90.06 101 LYS A C 1
ATOM 806 O O . LYS A 1 101 ? -1.423 -8.806 -4.215 1.00 90.06 101 LYS A O 1
ATOM 811 N N . GLN A 1 102 ? -1.611 -9.671 -6.270 1.00 90.38 102 GLN A N 1
ATOM 812 C CA . GLN A 1 102 ? -0.667 -10.771 -6.031 1.00 90.38 102 GLN A CA 1
ATOM 813 C C . GLN A 1 102 ? 0.794 -10.322 -6.104 1.00 90.38 102 GLN A C 1
ATOM 815 O O . GLN A 1 102 ? 1.647 -10.963 -5.493 1.00 9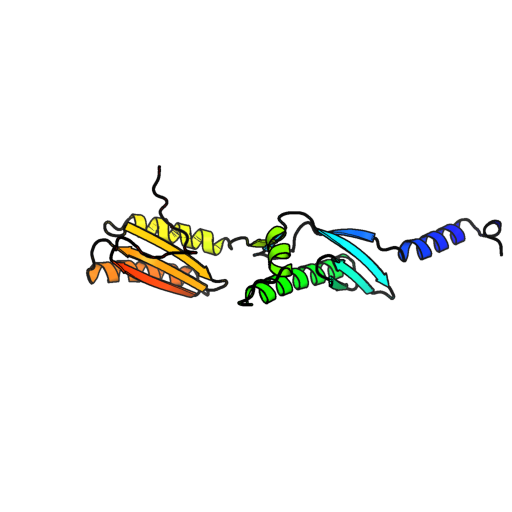0.38 102 GLN A O 1
ATOM 820 N N . ILE A 1 103 ? 1.085 -9.232 -6.818 1.00 91.12 103 ILE A N 1
ATOM 821 C CA . ILE A 1 103 ? 2.452 -8.723 -7.004 1.00 91.12 103 ILE A CA 1
ATOM 822 C C . ILE A 1 103 ? 2.740 -7.479 -6.159 1.00 91.12 103 ILE A C 1
ATOM 824 O O . ILE A 1 103 ? 3.886 -7.269 -5.766 1.00 91.12 103 ILE A O 1
ATOM 828 N N . ILE A 1 104 ? 1.720 -6.686 -5.826 1.00 90.44 104 ILE A N 1
ATOM 829 C CA . ILE A 1 104 ? 1.823 -5.501 -4.975 1.00 90.44 104 ILE A CA 1
ATOM 830 C C . ILE A 1 104 ? 1.451 -5.874 -3.540 1.00 90.44 104 ILE A C 1
ATOM 832 O O . ILE A 1 104 ? 0.466 -6.560 -3.262 1.00 90.44 104 ILE A O 1
ATOM 836 N N . GLN A 1 105 ? 2.264 -5.412 -2.603 1.00 87.31 105 GLN A N 1
ATOM 837 C CA . GLN A 1 105 ? 1.971 -5.422 -1.185 1.00 87.31 105 GLN A CA 1
ATOM 838 C C . GLN A 1 105 ? 1.726 -3.993 -0.726 1.00 87.31 105 GLN A C 1
ATOM 840 O O . GLN A 1 105 ? 2.597 -3.132 -0.841 1.00 87.31 105 GLN A O 1
ATOM 845 N N . GLU A 1 106 ? 0.543 -3.769 -0.172 1.00 84.81 106 GLU A N 1
ATOM 846 C CA . GLU A 1 106 ? 0.257 -2.570 0.601 1.00 84.81 106 GLU A CA 1
ATOM 847 C C . GLU A 1 106 ? 1.046 -2.672 1.903 1.00 84.81 106 GLU A C 1
ATOM 849 O O . GLU A 1 106 ? 0.930 -3.654 2.643 1.00 84.81 106 GLU A O 1
ATOM 854 N N . VAL A 1 107 ? 1.912 -1.696 2.136 1.00 74.06 107 VAL A N 1
ATOM 855 C CA . VAL A 1 107 ? 2.614 -1.567 3.406 1.00 74.06 107 VAL A CA 1
ATOM 856 C C . VAL A 1 107 ? 1.895 -0.495 4.178 1.00 74.06 107 VAL A C 1
ATOM 858 O O . VAL A 1 107 ? 1.792 0.642 3.724 1.00 74.06 107 VAL A O 1
ATOM 861 N N . GLU A 1 108 ? 1.394 -0.886 5.342 1.00 69.62 108 GLU A N 1
ATOM 862 C CA . GLU A 1 108 ? 0.822 0.032 6.305 1.00 69.62 108 GLU A CA 1
ATOM 863 C C . GLU A 1 108 ? 1.861 1.119 6.647 1.00 69.62 108 GLU A C 1
ATOM 865 O O . GLU A 1 108 ? 2.949 0.782 7.125 1.00 69.62 108 GLU A O 1
ATOM 870 N N . PRO A 1 109 ? 1.568 2.414 6.397 1.00 71.06 109 PRO A N 1
ATOM 871 C CA . PRO A 1 109 ? 2.435 3.501 6.827 1.00 71.06 109 PRO A CA 1
ATOM 872 C C . PRO A 1 109 ? 2.904 3.353 8.286 1.00 71.06 109 PRO A C 1
ATOM 874 O O . PRO A 1 109 ? 2.080 3.060 9.154 1.00 71.06 109 PRO A O 1
ATOM 877 N N . PRO A 1 110 ? 4.181 3.646 8.607 1.00 74.88 110 PRO A N 1
ATOM 878 C CA . PRO A 1 110 ? 4.689 3.586 9.982 1.00 74.88 110 PRO A CA 1
ATOM 879 C C . PRO A 1 110 ? 3.860 4.405 10.980 1.00 74.88 110 PRO A C 1
ATOM 881 O O . PRO A 1 110 ? 3.725 4.022 12.137 1.00 74.88 110 PRO A O 1
ATOM 884 N N . ALA A 1 111 ? 3.248 5.501 10.519 1.00 75.31 111 ALA A N 1
ATOM 885 C CA . ALA A 1 111 ? 2.336 6.312 11.320 1.00 75.31 111 ALA A CA 1
ATOM 886 C C . ALA A 1 111 ? 1.117 5.516 11.825 1.00 75.31 111 ALA A C 1
ATOM 888 O O . ALA A 1 111 ? 0.669 5.731 12.946 1.00 75.31 111 ALA A O 1
ATOM 889 N N . TRP A 1 112 ? 0.594 4.570 11.043 1.00 77.12 112 TRP A N 1
ATOM 890 C CA . TRP A 1 112 ? -0.524 3.732 11.475 1.00 77.12 112 TRP A CA 1
ATOM 891 C C . TRP A 1 112 ? -0.096 2.638 12.451 1.00 77.12 112 TRP A C 1
ATOM 893 O O . TRP A 1 112 ? -0.809 2.370 13.418 1.00 77.12 112 TRP A O 1
ATOM 903 N N . GLN A 1 113 ? 1.106 2.084 12.275 1.00 78.75 113 GLN A N 1
ATOM 904 C CA . GLN A 1 113 ? 1.702 1.185 13.267 1.00 78.75 113 GLN A CA 1
ATOM 905 C C . GLN A 1 113 ? 1.898 1.905 14.609 1.00 78.75 113 GLN A C 1
ATOM 907 O O . GLN A 1 113 ? 1.557 1.371 15.665 1.00 78.75 113 GLN A O 1
ATOM 912 N N . GLU A 1 114 ? 2.383 3.148 14.568 1.00 83.62 114 GLU A N 1
ATOM 913 C CA . GLU A 1 114 ? 2.523 3.993 15.752 1.00 83.62 114 GLU A CA 1
ATOM 914 C C . GLU A 1 114 ? 1.158 4.320 16.382 1.00 83.62 114 GLU A C 1
ATOM 916 O O . GLU A 1 114 ? 1.026 4.275 17.605 1.00 83.62 114 GLU A O 1
ATOM 921 N N . LEU A 1 115 ? 0.127 4.594 15.571 1.00 81.94 115 LEU A N 1
ATOM 922 C CA . LEU A 1 115 ? -1.239 4.836 16.045 1.00 81.94 115 LEU A CA 1
ATOM 923 C C . LEU A 1 115 ? -1.798 3.618 16.794 1.00 81.94 115 LEU A C 1
ATOM 925 O O . LEU A 1 115 ? -2.267 3.761 17.925 1.00 81.94 115 LEU A O 1
ATOM 929 N N . LYS A 1 116 ? -1.704 2.423 16.191 1.00 81.25 116 LYS A N 1
ATOM 930 C CA . LYS A 1 116 ? -2.116 1.146 16.800 1.00 81.25 116 LYS A CA 1
ATOM 931 C C . LYS A 1 116 ? -1.421 0.923 18.139 1.00 81.25 116 LYS A C 1
ATOM 933 O O . LYS A 1 116 ? -2.077 0.624 19.137 1.00 81.25 116 LYS A O 1
ATOM 938 N N . GLN A 1 117 ? -0.102 1.106 18.171 1.00 85.00 117 GLN A N 1
ATOM 939 C CA . GLN A 1 117 ? 0.697 0.914 19.377 1.00 85.00 117 GLN A CA 1
ATOM 940 C C . GLN A 1 117 ? 0.311 1.904 20.483 1.00 85.00 117 GLN A C 1
ATOM 942 O O . GLN A 1 117 ? 0.182 1.525 21.646 1.00 85.00 117 GLN A O 1
ATOM 947 N N . LEU A 1 118 ? 0.075 3.166 20.131 1.00 85.25 118 LEU A N 1
ATOM 948 C CA . LEU A 1 118 ? -0.235 4.198 21.111 1.00 85.25 118 LEU A CA 1
ATOM 949 C C . LEU A 1 118 ? -1.645 4.035 21.697 1.00 85.25 118 LEU A C 1
ATOM 951 O O . LEU A 1 118 ? -1.822 4.211 22.904 1.00 85.25 118 LEU A O 1
ATOM 955 N N . TYR A 1 119 ? -2.626 3.638 20.880 1.00 84.12 119 TYR A N 1
ATOM 956 C CA . TYR A 1 119 ? -3.940 3.232 21.379 1.00 84.12 119 TYR A CA 1
ATOM 957 C C . TYR A 1 119 ? -3.833 2.034 22.315 1.00 84.12 119 TYR A C 1
ATOM 959 O O . TYR A 1 119 ? -4.357 2.096 23.426 1.00 84.12 119 TYR A O 1
ATOM 967 N N . LYS A 1 120 ? -3.085 0.997 21.917 1.00 84.38 120 LYS A N 1
ATOM 968 C CA . LYS A 1 120 ? -2.838 -0.183 22.748 1.00 84.38 120 LYS A CA 1
ATOM 969 C C . LYS A 1 120 ? -2.311 0.211 24.132 1.00 84.38 120 LYS A C 1
ATOM 971 O O . LYS A 1 120 ? -2.954 -0.110 25.128 1.00 84.38 120 LYS A O 1
ATOM 976 N N . GLU A 1 121 ? -1.226 0.983 24.198 1.00 85.62 121 GLU A N 1
ATOM 977 C CA . GLU A 1 121 ? -0.579 1.405 25.454 1.00 85.62 121 GLU A CA 1
ATOM 978 C C . GLU A 1 121 ? -1.447 2.301 26.352 1.00 85.62 121 GLU A C 1
ATOM 980 O O . GLU A 1 121 ? -1.310 2.283 27.582 1.00 85.62 121 GLU A O 1
ATOM 985 N N . ARG A 1 122 ? -2.290 3.153 25.754 1.00 83.88 122 ARG A N 1
ATOM 986 C CA . ARG A 1 122 ? -3.124 4.112 26.494 1.00 83.88 122 ARG A CA 1
ATOM 987 C C . ARG A 1 122 ? -4.406 3.477 27.008 1.00 83.88 122 ARG A C 1
ATOM 989 O O . ARG A 1 122 ? -4.777 3.739 28.150 1.00 83.88 122 ARG A O 1
ATOM 996 N N . LEU A 1 123 ? -5.052 2.654 26.189 1.00 81.06 123 LEU A N 1
ATOM 997 C CA . LEU A 1 123 ? -6.327 2.030 26.520 1.00 81.06 123 LEU A CA 1
ATOM 998 C C . LEU A 1 123 ? -6.158 0.760 27.382 1.00 81.06 123 LEU A C 1
ATOM 1000 O O . LEU A 1 123 ? -7.055 0.452 28.157 1.00 81.06 123 LEU A O 1
ATOM 1004 N N . GLU A 1 124 ? -4.993 0.089 27.372 1.00 80.12 124 GLU A N 1
ATOM 1005 C CA . GLU A 1 124 ? -4.717 -1.080 28.241 1.00 80.12 124 GLU A CA 1
ATOM 1006 C C . GLU A 1 124 ? -4.755 -0.713 29.732 1.00 80.12 124 GLU A C 1
ATOM 1008 O O . GLU A 1 124 ? -5.057 -1.528 30.598 1.00 80.12 124 GLU A O 1
ATOM 1013 N N . LYS A 1 125 ? -4.494 0.559 30.041 1.00 79.19 125 LYS A N 1
ATOM 1014 C CA . LYS A 1 125 ? -4.505 1.097 31.407 1.00 79.19 125 LYS A CA 1
ATOM 1015 C C . LYS A 1 125 ? -5.915 1.415 31.911 1.00 79.19 125 LYS A C 1
ATOM 1017 O O . LYS A 1 125 ? -6.060 1.947 33.011 1.00 79.19 125 LYS A O 1
ATOM 1022 N N . ILE A 1 126 ? -6.946 1.135 31.113 1.00 79.00 126 ILE A N 1
ATOM 1023 C CA . ILE A 1 126 ? -8.325 1.517 31.391 1.00 79.00 126 ILE A CA 1
ATOM 1024 C C . ILE A 1 126 ? -9.138 0.262 31.736 1.00 79.00 126 ILE A C 1
ATOM 1026 O O . ILE A 1 126 ? -9.427 -0.539 30.852 1.00 79.00 126 ILE A O 1
ATOM 1030 N N . PRO A 1 127 ? -9.579 0.093 32.997 1.00 75.56 127 PRO A N 1
ATOM 1031 C CA . PRO A 1 127 ? -10.076 -1.187 33.525 1.00 75.56 127 PRO A CA 1
ATOM 1032 C C . PRO A 1 127 ? -11.390 -1.711 32.915 1.00 75.56 127 PRO A C 1
ATOM 1034 O O . PRO A 1 127 ? -11.855 -2.781 33.290 1.00 75.56 127 PRO A O 1
ATOM 1037 N N . TYR A 1 128 ? -12.019 -0.965 32.011 1.00 77.69 128 TYR A N 1
ATOM 1038 C CA . TYR A 1 128 ? -13.317 -1.282 31.406 1.00 77.69 128 TYR A CA 1
ATOM 1039 C C . TYR A 1 128 ? -13.273 -1.359 29.877 1.00 77.69 128 TYR A C 1
ATOM 1041 O O . TYR A 1 128 ? -14.301 -1.637 29.260 1.00 77.69 128 TYR A O 1
ATOM 1049 N N . VAL A 1 129 ? -12.111 -1.115 29.266 1.00 80.69 129 VAL A N 1
ATOM 1050 C CA . VAL A 1 129 ? -11.894 -1.401 27.847 1.00 80.69 129 VAL A CA 1
ATOM 1051 C C . VAL A 1 129 ? -11.608 -2.891 27.731 1.00 80.69 129 VAL A C 1
ATOM 1053 O O . VAL A 1 129 ? -10.669 -3.397 28.337 1.00 80.69 129 VAL A O 1
ATOM 1056 N N . GLN A 1 130 ? -12.453 -3.603 26.994 1.00 80.00 130 GLN A N 1
ATOM 1057 C CA . GLN A 1 130 ? -12.276 -5.036 26.762 1.00 80.00 130 GLN A CA 1
ATOM 1058 C C . GLN A 1 130 ? -11.453 -5.274 25.508 1.00 80.00 130 GLN A C 1
ATOM 1060 O O . GLN A 1 130 ? -10.538 -6.094 25.487 1.00 80.00 130 GLN A O 1
ATOM 1065 N N . GLU A 1 131 ? -11.811 -4.558 24.447 1.00 82.38 131 GLU A N 1
ATOM 1066 C CA . GLU A 1 131 ? -11.245 -4.747 23.126 1.00 82.38 131 GLU A CA 1
ATOM 1067 C C . GLU A 1 131 ? -11.169 -3.402 22.420 1.00 82.38 131 GLU A C 1
ATOM 1069 O O . GLU A 1 131 ? -11.881 -2.450 22.743 1.00 82.38 131 GLU A O 1
ATOM 1074 N N . GLY A 1 132 ? -10.296 -3.328 21.432 1.00 82.19 132 GLY A N 1
ATOM 1075 C CA . GLY A 1 132 ? -10.224 -2.184 20.559 1.00 82.19 132 GLY A CA 1
ATOM 1076 C C . GLY A 1 132 ? -9.750 -2.638 19.195 1.00 82.19 132 GLY A C 1
ATOM 1077 O O . GLY A 1 132 ? -8.982 -3.600 19.076 1.00 82.19 132 GLY A O 1
ATOM 1078 N N . TYR A 1 133 ? -10.255 -1.957 18.185 1.00 83.81 133 TYR A N 1
ATOM 1079 C CA . TYR A 1 133 ? -10.162 -2.337 16.795 1.00 83.81 133 TYR A CA 1
ATOM 1080 C C . TYR A 1 133 ? -9.867 -1.112 15.945 1.00 83.81 133 TYR A C 1
ATOM 1082 O O . TYR A 1 133 ? -10.324 -0.012 16.257 1.00 83.81 133 TYR A O 1
ATOM 1090 N N . ILE A 1 134 ? -9.149 -1.316 14.844 1.00 83.50 134 ILE A N 1
ATOM 1091 C CA . ILE A 1 134 ? -8.958 -0.291 13.823 1.00 83.50 134 ILE A CA 1
ATOM 1092 C C . ILE A 1 134 ? -9.166 -0.851 12.430 1.00 83.50 134 ILE A C 1
ATOM 1094 O O . ILE A 1 134 ? -8.718 -1.952 12.108 1.00 83.50 134 ILE A O 1
ATOM 1098 N N . LYS A 1 135 ? -9.792 -0.043 11.587 1.00 82.00 135 LYS A N 1
ATOM 1099 C CA . LYS A 1 135 ? -9.831 -0.230 10.146 1.00 82.00 135 LYS A CA 1
ATOM 1100 C C . LYS A 1 135 ? -9.190 0.976 9.487 1.00 82.00 135 LYS A C 1
ATOM 1102 O O . LYS A 1 135 ? -9.588 2.108 9.738 1.00 82.00 135 LYS A O 1
ATOM 1107 N N . ILE A 1 136 ? -8.185 0.734 8.656 1.00 76.19 136 ILE A N 1
ATOM 1108 C CA . ILE A 1 136 ? -7.497 1.790 7.912 1.00 76.19 136 ILE A CA 1
ATOM 1109 C C . ILE A 1 136 ? -8.103 1.846 6.516 1.00 76.19 136 ILE A C 1
ATOM 1111 O O . ILE A 1 136 ? -8.032 0.881 5.759 1.00 76.19 136 ILE A O 1
ATOM 1115 N N . ASN A 1 137 ? -8.676 2.995 6.173 1.00 68.38 137 ASN A N 1
ATOM 1116 C CA . ASN A 1 137 ? -9.342 3.260 4.904 1.00 68.38 137 ASN A CA 1
ATOM 1117 C C . ASN A 1 137 ? -8.529 4.294 4.104 1.00 68.38 137 ASN A C 1
ATOM 1119 O O . ASN A 1 137 ? -8.966 5.411 3.825 1.00 68.38 137 ASN A O 1
ATOM 1123 N N . GLY A 1 138 ? -7.295 3.934 3.744 1.00 69.12 138 GLY A N 1
ATOM 1124 C CA . GLY A 1 138 ? -6.386 4.822 3.017 1.00 69.12 138 GLY A CA 1
ATOM 1125 C C . GLY A 1 138 ? -5.831 5.951 3.891 1.00 69.12 138 GLY A C 1
ATOM 1126 O O . GLY A 1 138 ? -4.857 5.741 4.612 1.00 69.12 138 GLY A O 1
ATOM 1127 N N . LYS A 1 139 ? -6.401 7.162 3.779 1.00 66.19 139 LYS A N 1
ATOM 1128 C CA . LYS A 1 139 ? -5.982 8.342 4.570 1.00 66.19 139 LYS A CA 1
ATOM 1129 C C . LYS A 1 139 ? -6.749 8.505 5.882 1.00 66.19 139 LYS A C 1
ATOM 1131 O O . LYS A 1 139 ? -6.290 9.261 6.738 1.00 66.19 139 LYS A O 1
ATOM 1136 N N . ASP A 1 140 ? -7.858 7.789 6.022 1.00 71.00 140 ASP A N 1
ATOM 1137 C CA . ASP A 1 140 ? -8.719 7.834 7.196 1.00 71.00 140 ASP A CA 1
ATOM 1138 C C . ASP A 1 140 ? -8.646 6.508 7.960 1.00 71.00 140 ASP A C 1
ATOM 1140 O O . ASP A 1 140 ? -8.243 5.480 7.404 1.00 71.00 140 ASP A O 1
ATOM 1144 N N . ALA A 1 141 ? -9.048 6.514 9.230 1.00 76.31 141 ALA A N 1
ATOM 1145 C CA . ALA A 1 141 ? -9.224 5.283 9.992 1.00 76.31 141 ALA A CA 1
ATOM 1146 C C . ALA A 1 141 ? -10.499 5.301 10.842 1.00 76.31 141 ALA A C 1
ATOM 1148 O O . ALA A 1 141 ? -10.905 6.334 11.364 1.00 76.31 141 ALA A O 1
ATOM 1149 N N . ASP A 1 142 ? -11.102 4.135 11.019 1.00 82.00 142 ASP A N 1
ATOM 1150 C CA . ASP A 1 142 ? -12.187 3.927 11.970 1.00 82.00 142 ASP A CA 1
ATOM 1151 C C . ASP A 1 142 ? -11.625 3.158 13.160 1.00 82.00 142 ASP A C 1
ATOM 1153 O O . ASP A 1 142 ? -11.040 2.087 12.995 1.00 82.00 142 ASP A O 1
ATOM 1157 N N . VAL A 1 143 ? -11.773 3.714 14.358 1.00 84.12 143 VAL A N 1
ATOM 1158 C CA . VAL A 1 143 ? -11.336 3.117 15.618 1.00 84.12 143 VAL A CA 1
ATOM 1159 C C . VAL A 1 143 ? -12.574 2.756 16.427 1.00 84.12 143 VAL A C 1
ATOM 1161 O O . VAL A 1 143 ? -13.381 3.621 16.754 1.00 84.12 143 VAL A O 1
ATOM 1164 N N . ILE A 1 144 ? -12.714 1.485 16.784 1.00 85.06 144 ILE A N 1
ATOM 1165 C CA . ILE A 1 144 ? -13.808 1.003 17.631 1.00 85.06 144 ILE A CA 1
ATOM 1166 C C . ILE A 1 144 ? -13.220 0.578 18.969 1.00 85.06 144 ILE A C 1
ATOM 1168 O O . ILE A 1 144 ? -12.290 -0.226 19.018 1.00 85.06 144 ILE A O 1
ATOM 1172 N N . ILE A 1 145 ? -13.767 1.100 20.063 1.00 84.56 145 ILE A N 1
ATOM 1173 C CA . ILE A 1 145 ? -13.373 0.748 21.428 1.00 84.56 145 ILE A CA 1
ATOM 1174 C C . ILE A 1 145 ? -14.564 0.071 22.100 1.00 84.56 145 ILE A C 1
ATOM 1176 O O . ILE A 1 145 ? -15.607 0.689 22.318 1.00 84.56 145 ILE A O 1
ATOM 1180 N N . VAL A 1 146 ? -14.401 -1.204 22.447 1.00 83.62 146 VAL A N 1
ATOM 1181 C CA . VAL A 1 146 ? -15.436 -1.999 23.109 1.00 83.62 146 VAL A CA 1
ATOM 1182 C C . VAL A 1 146 ? -15.265 -1.890 24.617 1.00 83.62 146 VAL A C 1
ATOM 1184 O O . VAL A 1 146 ? -14.216 -2.238 25.169 1.00 83.62 146 VAL A O 1
ATOM 1187 N N . ILE A 1 147 ? -16.316 -1.434 25.296 1.00 84.38 147 ILE A N 1
ATOM 1188 C CA . ILE A 1 147 ? -16.334 -1.259 26.748 1.00 84.38 147 ILE A CA 1
ATOM 1189 C C . ILE A 1 147 ? -17.354 -2.178 27.424 1.00 84.38 147 ILE A C 1
ATOM 1191 O O . ILE A 1 147 ? -18.464 -2.401 26.929 1.00 84.38 147 ILE A O 1
ATOM 1195 N N . SER A 1 148 ? -16.985 -2.701 28.594 1.00 79.31 148 SER A N 1
ATOM 1196 C CA . SER A 1 148 ? -17.849 -3.570 29.406 1.00 79.31 148 SER A CA 1
ATOM 1197 C C . SER A 1 148 ? -18.953 -2.798 30.132 1.00 79.31 148 SER A C 1
ATOM 1199 O O . SER A 1 148 ? -20.040 -3.324 30.376 1.00 79.31 148 SER A O 1
ATOM 1201 N N . GLU A 1 149 ? -18.701 -1.533 30.466 1.00 77.94 149 GLU A N 1
ATOM 1202 C CA . GLU A 1 149 ? -19.605 -0.715 31.266 1.00 77.94 149 GLU A CA 1
ATOM 1203 C C . GLU A 1 149 ? -19.566 0.748 30.815 1.00 77.94 149 GLU A C 1
ATOM 1205 O O . GLU A 1 149 ? -18.512 1.388 30.754 1.00 77.94 149 GLU A O 1
ATOM 1210 N N . TYR A 1 150 ? -20.757 1.271 30.527 1.00 75.12 150 TYR A N 1
ATOM 1211 C CA . TYR A 1 150 ? -20.974 2.598 29.970 1.00 75.12 150 TYR A CA 1
ATOM 1212 C C . TYR A 1 150 ? -21.220 3.614 31.092 1.00 75.12 150 TYR A C 1
ATOM 1214 O O . TYR A 1 150 ? -22.228 3.530 31.795 1.00 75.12 150 TYR A O 1
ATOM 1222 N N . SER A 1 151 ? -20.329 4.597 31.256 1.00 80.75 151 SER A N 1
ATOM 1223 C CA . SER A 1 151 ? -20.556 5.737 32.154 1.00 80.75 151 SER A CA 1
ATOM 1224 C C . SER A 1 151 ? -19.998 7.040 31.581 1.00 80.75 151 SER A C 1
ATOM 1226 O O . SER A 1 151 ? -19.031 7.047 30.818 1.00 80.75 151 SER A O 1
ATOM 1228 N N . VAL A 1 152 ? -20.608 8.167 31.960 1.00 80.94 152 VAL A N 1
ATOM 1229 C CA . VAL A 1 152 ? -20.262 9.494 31.422 1.00 80.94 152 VAL A CA 1
ATOM 1230 C C . VAL A 1 152 ? -18.806 9.864 31.710 1.00 80.94 152 VAL A C 1
ATOM 1232 O O . VAL A 1 152 ? -18.110 10.366 30.829 1.00 80.94 152 VAL A O 1
ATOM 1235 N N . ASP A 1 153 ? -18.320 9.608 32.924 1.00 82.06 153 ASP A N 1
ATOM 1236 C CA . ASP A 1 153 ? -16.947 9.961 33.300 1.00 82.06 153 ASP A CA 1
ATOM 1237 C C . ASP A 1 153 ? -15.905 9.119 32.561 1.00 82.06 153 ASP A C 1
ATOM 1239 O O . ASP A 1 153 ? -14.821 9.610 32.246 1.00 82.06 153 ASP A O 1
ATOM 1243 N N . ARG A 1 154 ? -16.256 7.882 32.206 1.00 77.38 154 ARG A N 1
ATOM 1244 C CA . ARG A 1 154 ? -15.401 6.978 31.431 1.00 77.38 154 ARG A CA 1
ATOM 1245 C C . ARG A 1 154 ? -15.299 7.399 29.976 1.00 77.38 154 ARG A C 1
ATOM 1247 O O . ARG A 1 154 ? -14.201 7.510 29.444 1.00 77.38 154 ARG A O 1
ATOM 1254 N N . ILE A 1 155 ? -16.427 7.754 29.367 1.00 79.06 155 ILE A N 1
ATOM 1255 C CA . ILE A 1 155 ? -16.442 8.305 28.006 1.00 79.06 155 ILE A CA 1
ATOM 1256 C C . ILE A 1 155 ? -15.634 9.600 27.948 1.00 79.06 155 ILE A C 1
ATOM 1258 O O . ILE A 1 155 ? -14.880 9.810 27.008 1.00 79.06 155 ILE A O 1
ATOM 1262 N N . LYS A 1 156 ? -15.700 10.446 28.985 1.00 82.44 156 LYS A N 1
ATOM 1263 C CA . LYS A 1 156 ? -14.845 11.641 29.069 1.00 82.44 156 LYS A CA 1
ATOM 1264 C C . LYS A 1 156 ? -13.354 11.303 29.153 1.00 82.44 156 LYS A C 1
ATOM 1266 O O . LYS A 1 156 ? -12.548 12.050 28.604 1.00 82.44 156 LYS A O 1
ATOM 1271 N N . GLN A 1 157 ? -12.968 10.239 29.860 1.00 83.06 157 GLN A N 1
ATOM 1272 C CA . GLN A 1 157 ? -11.570 9.794 29.925 1.00 83.06 157 GLN A CA 1
ATOM 1273 C C . GLN A 1 157 ? -11.087 9.286 28.565 1.00 83.06 157 GLN A C 1
ATOM 1275 O O . GLN A 1 157 ? -10.022 9.704 28.114 1.00 83.06 157 GLN A O 1
ATOM 1280 N N . LEU A 1 158 ? -11.890 8.458 27.897 1.00 83.31 158 LEU A N 1
ATOM 1281 C CA . LEU A 1 158 ? -11.587 7.947 26.563 1.00 83.31 158 LEU A CA 1
ATOM 1282 C C . LEU A 1 158 ? -11.502 9.081 25.534 1.00 83.31 158 LEU A C 1
ATOM 1284 O O . LEU A 1 158 ? -10.484 9.225 24.868 1.00 83.31 158 LEU A O 1
ATOM 1288 N N . ALA A 1 159 ? -12.476 9.994 25.522 1.00 82.00 159 ALA A N 1
ATOM 1289 C CA . ALA A 1 159 ? -12.485 11.126 24.599 1.00 82.00 159 ALA A CA 1
ATOM 1290 C C . ALA A 1 159 ? -11.265 12.047 24.779 1.00 82.00 159 ALA A C 1
ATOM 1292 O O . ALA A 1 159 ? -10.784 12.649 23.820 1.00 82.00 159 ALA A O 1
ATOM 1293 N N . ARG A 1 160 ? -10.731 12.170 26.005 1.00 84.81 160 ARG A N 1
ATOM 1294 C CA . ARG A 1 160 ? -9.477 12.903 26.254 1.00 84.81 160 ARG A CA 1
ATOM 1295 C C . ARG A 1 160 ? -8.277 12.209 25.624 1.00 84.81 160 ARG A C 1
ATOM 1297 O O . ARG A 1 160 ? -7.452 12.896 25.028 1.00 84.81 160 ARG A O 1
ATOM 1304 N N . ILE A 1 161 ? -8.191 10.886 25.744 1.00 84.88 161 ILE A N 1
ATOM 1305 C CA . ILE A 1 161 ? -7.138 10.095 25.101 1.00 84.88 161 ILE A CA 1
ATOM 1306 C C . ILE A 1 161 ? -7.239 10.280 23.593 1.00 84.88 161 ILE A C 1
ATOM 1308 O O . ILE A 1 161 ? -6.271 10.714 22.979 1.00 84.88 161 ILE A O 1
ATOM 1312 N N . ASP A 1 162 ? -8.421 10.104 23.014 1.00 81.62 162 ASP A N 1
ATOM 1313 C CA . ASP A 1 162 ? -8.625 10.244 21.572 1.00 81.62 162 ASP A CA 1
ATOM 1314 C C . ASP A 1 162 ? -8.235 11.635 21.069 1.00 81.62 162 ASP A C 1
ATOM 1316 O O . ASP A 1 162 ? -7.626 11.766 20.008 1.00 81.62 162 ASP A O 1
ATOM 1320 N N . LEU A 1 163 ? -8.527 12.690 21.838 1.00 82.19 163 LEU A N 1
ATOM 1321 C CA . LEU A 1 163 ? -8.099 14.057 21.533 1.00 82.19 163 LEU A CA 1
ATOM 1322 C C . LEU A 1 163 ? -6.574 14.232 21.597 1.00 82.19 163 LEU A C 1
ATOM 1324 O O . LEU A 1 163 ? -6.011 14.938 20.757 1.00 82.19 163 LEU A O 1
ATOM 1328 N N . GLU A 1 164 ? -5.897 13.636 22.582 1.00 84.69 164 GLU A N 1
ATOM 1329 C CA . GLU A 1 164 ? -4.430 13.652 22.678 1.00 84.69 164 GLU A CA 1
ATOM 1330 C C . GLU A 1 164 ? -3.788 12.932 21.487 1.00 84.69 164 GLU A C 1
ATOM 1332 O O . GLU A 1 164 ? -2.858 13.462 20.873 1.00 84.69 164 GLU A O 1
ATOM 1337 N N . ILE A 1 165 ? -4.319 11.764 21.124 1.00 83.38 165 ILE A N 1
ATOM 1338 C CA . ILE A 1 165 ? -3.835 10.964 19.997 1.00 83.38 165 ILE A CA 1
ATOM 1339 C C . ILE A 1 165 ? -4.080 11.707 18.681 1.00 83.38 165 ILE A C 1
ATOM 1341 O O . ILE A 1 165 ? -3.145 11.911 17.907 1.00 83.38 165 ILE A O 1
ATOM 1345 N N . ASN A 1 166 ? -5.296 12.215 18.460 1.00 77.06 166 ASN A N 1
ATOM 1346 C CA . ASN A 1 166 ? -5.641 12.988 17.264 1.00 77.06 166 ASN A CA 1
ATOM 1347 C C . ASN A 1 166 ? -4.722 14.199 17.066 1.00 77.06 166 ASN A C 1
ATOM 1349 O O . ASN A 1 166 ? -4.329 14.506 15.943 1.00 77.06 166 ASN A O 1
ATOM 1353 N N . LYS A 1 167 ? -4.340 14.896 18.147 1.00 80.69 167 LYS A N 1
ATOM 1354 C CA . LYS A 1 167 ? -3.392 16.020 18.061 1.00 80.69 167 LYS A CA 1
ATOM 1355 C C . LYS A 1 167 ? -2.016 15.587 17.558 1.00 80.69 167 LYS A C 1
ATOM 1357 O O . LYS A 1 167 ? -1.403 16.346 16.812 1.00 80.69 167 LYS A O 1
ATOM 1362 N N . LYS A 1 168 ? -1.542 14.403 17.956 1.00 80.44 168 LYS A N 1
ATOM 1363 C CA . LYS A 1 168 ? -0.232 13.868 17.561 1.00 80.44 168 LYS A CA 1
ATOM 1364 C C . LYS A 1 168 ? -0.197 13.437 16.091 1.00 80.44 168 LYS A C 1
ATOM 1366 O O . LYS A 1 168 ? 0.827 13.610 15.442 1.00 80.44 168 LYS A O 1
ATOM 1371 N N . PHE A 1 169 ? -1.308 12.918 15.572 1.00 74.12 169 PHE A N 1
ATOM 1372 C CA . PHE A 1 169 ? -1.369 12.299 14.246 1.00 74.12 169 PHE A CA 1
ATOM 1373 C C . PHE A 1 169 ? -1.944 13.192 13.141 1.00 74.12 169 PHE A C 1
ATOM 1375 O O . PHE A 1 169 ? -2.148 12.719 12.025 1.00 74.12 169 PHE A O 1
ATOM 1382 N N . ARG A 1 170 ? -2.169 14.492 13.386 1.00 63.41 170 ARG A N 1
ATOM 1383 C CA . ARG A 1 170 ? -2.623 15.400 12.320 1.00 63.41 170 ARG A CA 1
ATOM 1384 C C . ARG A 1 170 ? -1.664 15.375 11.114 1.00 63.41 170 ARG A C 1
ATOM 1386 O O . ARG A 1 170 ? -0.454 15.464 11.310 1.00 63.41 170 ARG A O 1
ATOM 1393 N N . PRO A 1 171 ? -2.190 15.333 9.874 1.00 56.34 171 PRO A N 1
ATOM 1394 C CA . PRO A 1 171 ? -3.593 15.537 9.498 1.00 56.34 171 PRO A CA 1
ATOM 1395 C C . PRO A 1 171 ? -4.430 14.250 9.359 1.00 56.34 171 PRO A C 1
ATOM 1397 O O . PRO A 1 171 ? -5.462 14.306 8.703 1.00 56.34 171 PRO A O 1
ATOM 1400 N N . LEU A 1 172 ? -4.017 13.104 9.913 1.00 60.84 172 LEU A N 1
ATOM 1401 C CA . LEU A 1 172 ? -4.815 11.874 9.843 1.00 60.84 172 LEU A CA 1
ATOM 1402 C C . LEU A 1 172 ? -6.162 12.093 10.539 1.00 60.84 172 LEU A C 1
ATOM 1404 O O . LEU A 1 172 ? -6.206 12.540 11.688 1.00 60.84 172 LEU A O 1
ATOM 1408 N N . PHE A 1 173 ? -7.248 11.802 9.828 1.00 62.81 173 PHE A N 1
ATOM 1409 C CA . PHE A 1 173 ? -8.595 11.853 10.372 1.00 62.81 173 PHE A CA 1
ATOM 1410 C C . PHE A 1 173 ? -8.995 10.438 10.751 1.00 62.81 173 PHE A C 1
ATOM 1412 O O . PHE A 1 173 ? -8.968 9.535 9.919 1.00 62.81 173 PHE A O 1
ATOM 1419 N N . PHE A 1 174 ? -9.350 10.225 12.012 1.00 68.06 174 PHE A N 1
ATOM 1420 C CA . PHE A 1 174 ? -9.945 8.961 12.403 1.00 68.06 174 PHE A CA 1
ATOM 1421 C C . PHE A 1 174 ? -11.165 9.172 13.290 1.00 68.06 174 PHE A C 1
ATOM 1423 O O . PHE A 1 174 ? -11.182 10.049 14.159 1.00 68.06 174 PHE A O 1
ATOM 1430 N N . HIS A 1 175 ? -12.205 8.389 13.022 1.00 75.38 175 HIS A N 1
ATOM 1431 C CA . HIS A 1 175 ? -13.442 8.385 13.787 1.00 75.38 175 HIS A CA 1
ATOM 1432 C C . HIS A 1 175 ? -13.311 7.380 14.927 1.00 75.38 175 HIS A C 1
ATOM 1434 O O . HIS A 1 175 ? -12.858 6.261 14.700 1.00 75.38 175 HIS A O 1
ATOM 1440 N N . VAL A 1 176 ? -13.689 7.774 16.145 1.00 78.38 176 VAL A N 1
ATOM 1441 C CA . VAL A 1 176 ? -13.695 6.864 17.294 1.00 78.38 176 VAL A CA 1
ATOM 1442 C C . VAL A 1 176 ? -15.129 6.586 17.707 1.00 78.38 176 VAL A C 1
ATOM 1444 O O . VAL A 1 176 ? -15.884 7.512 18.004 1.00 78.38 176 VAL A O 1
ATOM 1447 N N . GLU A 1 177 ? -15.486 5.310 17.743 1.00 81.75 177 GLU A N 1
ATOM 1448 C CA . GLU A 1 177 ? -16.785 4.829 18.195 1.00 81.75 177 GLU A CA 1
ATOM 1449 C C . GLU A 1 177 ? -16.631 3.971 19.454 1.00 81.75 177 GLU A C 1
ATOM 1451 O O . GLU A 1 177 ? -15.723 3.141 19.561 1.00 81.75 177 GLU A O 1
ATOM 1456 N N . TYR A 1 178 ? -17.523 4.183 20.425 1.00 81.75 178 TYR A N 1
ATOM 1457 C CA . TYR A 1 178 ? -17.566 3.404 21.658 1.00 81.75 178 TYR A CA 1
ATOM 1458 C C . TYR A 1 178 ? -18.737 2.441 21.614 1.00 81.75 178 TYR A C 1
ATOM 1460 O O . TYR A 1 178 ? -19.894 2.857 21.690 1.00 81.75 178 TYR A O 1
ATOM 1468 N N . GLU A 1 179 ? -18.426 1.155 21.568 1.00 81.56 179 GLU A N 1
ATOM 1469 C CA . GLU A 1 179 ? -19.429 0.103 21.521 1.00 81.56 179 GLU A CA 1
ATOM 1470 C C . GLU A 1 179 ? -19.543 -0.596 22.868 1.00 81.56 179 GLU A C 1
ATOM 1472 O O . GLU A 1 179 ? -18.556 -0.877 23.555 1.00 81.56 179 GLU A O 1
ATOM 1477 N N . ARG A 1 180 ? -20.779 -0.895 23.269 1.00 77.88 180 ARG A N 1
ATOM 1478 C CA . ARG A 1 180 ? -21.006 -1.732 24.447 1.00 77.88 180 ARG A CA 1
ATOM 1479 C C . ARG A 1 180 ? -20.829 -3.185 24.036 1.00 77.88 180 ARG A C 1
ATOM 1481 O O . ARG A 1 180 ? -21.400 -3.604 23.035 1.00 77.88 180 ARG A O 1
ATOM 1488 N N . SER A 1 181 ? -20.108 -3.946 24.854 1.00 70.94 181 SER A N 1
ATOM 1489 C CA . SER A 1 181 ? -19.925 -5.388 24.674 1.00 70.94 181 SER A CA 1
ATOM 1490 C C . SER A 1 181 ? -21.236 -6.097 24.303 1.00 70.94 181 SER A C 1
ATOM 1492 O O . SER A 1 181 ? -22.192 -6.111 25.086 1.00 70.94 181 SER A O 1
ATOM 1494 N N . LYS A 1 182 ? -21.287 -6.649 23.088 1.00 66.81 182 LYS A N 1
ATOM 1495 C CA . LYS A 1 182 ? -22.322 -7.566 22.598 1.00 66.81 182 LYS A CA 1
ATOM 1496 C C . LYS A 1 182 ? -21.612 -8.784 22.023 1.00 66.81 182 LYS A C 1
ATOM 1498 O O . LYS A 1 182 ? -20.527 -8.651 21.469 1.00 66.81 182 LYS A O 1
ATOM 1503 N N . GLU A 1 183 ? -22.236 -9.953 22.125 1.00 57.59 183 GLU A N 1
ATOM 1504 C CA . GLU A 1 183 ? -21.600 -11.231 21.769 1.00 57.59 183 GLU A CA 1
ATOM 1505 C C . GLU A 1 183 ? -21.207 -11.351 20.283 1.00 57.59 183 GLU A C 1
ATOM 1507 O O . GLU A 1 183 ? -20.357 -12.173 19.957 1.00 57.59 183 GLU A O 1
ATOM 1512 N N . HIS A 1 184 ? -21.732 -10.501 19.390 1.00 52.84 184 HIS A N 1
ATOM 1513 C CA . HIS A 1 184 ? -21.400 -10.514 17.962 1.00 52.84 184 HIS A CA 1
ATOM 1514 C C . HIS A 1 184 ? -21.367 -9.100 17.366 1.00 52.84 184 HIS A C 1
ATOM 1516 O O . HIS A 1 184 ? -22.377 -8.605 16.866 1.00 52.84 184 HIS A O 1
ATOM 1522 N N . LEU A 1 185 ? -20.206 -8.445 17.407 1.00 61.97 185 LEU A N 1
ATOM 1523 C CA . LEU A 1 185 ? -19.912 -7.347 16.485 1.00 61.97 185 LEU A CA 1
ATOM 1524 C C . LEU A 1 185 ? -19.357 -7.970 15.197 1.00 61.97 185 LEU A C 1
ATOM 1526 O O . LEU A 1 185 ? -18.341 -8.665 15.229 1.00 61.97 185 LEU A O 1
ATOM 1530 N N . ASP A 1 186 ? -20.040 -7.759 14.072 1.00 64.62 186 ASP A N 1
ATOM 1531 C CA . ASP A 1 186 ? -19.507 -8.110 12.755 1.00 64.62 186 ASP A CA 1
ATOM 1532 C C . ASP A 1 186 ? -18.425 -7.086 12.384 1.00 64.62 186 ASP A C 1
ATOM 1534 O O . ASP A 1 186 ? -18.704 -6.011 11.857 1.00 64.62 186 ASP A O 1
ATOM 1538 N N . LEU A 1 187 ? -17.185 -7.403 12.757 1.00 70.62 187 LEU A N 1
ATOM 1539 C CA . LEU A 1 187 ? -16.005 -6.550 12.595 1.00 70.62 187 LEU A CA 1
ATOM 1540 C C . LEU A 1 187 ? -15.146 -7.001 11.411 1.00 70.62 187 LEU A C 1
ATOM 1542 O O . LEU A 1 187 ? -13.916 -6.928 11.456 1.00 70.62 187 LEU A O 1
ATOM 1546 N N . ASN A 1 188 ? -15.782 -7.499 10.349 1.00 66.12 188 ASN A N 1
ATOM 1547 C CA . ASN A 1 188 ? -15.082 -7.852 9.122 1.00 66.12 188 ASN A CA 1
ATOM 1548 C C . ASN A 1 188 ? -14.219 -6.669 8.631 1.00 66.12 188 ASN A C 1
ATOM 1550 O O . ASN A 1 188 ? -14.663 -5.521 8.577 1.00 66.12 188 ASN A O 1
ATOM 1554 N N . ASP A 1 189 ? -12.963 -6.968 8.290 1.00 68.12 189 ASP A N 1
ATOM 1555 C CA . ASP A 1 189 ? -11.903 -6.022 7.903 1.00 68.12 189 ASP A CA 1
ATOM 1556 C C . ASP A 1 189 ? -11.306 -5.136 9.019 1.00 68.12 189 ASP A C 1
ATOM 1558 O O . ASP A 1 189 ? -10.457 -4.295 8.714 1.00 68.12 189 ASP A O 1
ATOM 1562 N N . PHE A 1 190 ? -11.698 -5.293 10.288 1.00 75.62 190 PHE A N 1
ATOM 1563 C CA . PHE A 1 190 ? -11.034 -4.608 11.402 1.00 75.62 190 PHE A CA 1
ATOM 1564 C C . PHE A 1 190 ? -9.906 -5.455 11.993 1.00 75.62 190 PHE A C 1
ATOM 1566 O O . PHE A 1 190 ? -10.048 -6.654 12.237 1.00 75.62 190 PHE A O 1
ATOM 1573 N N . GLU A 1 191 ? -8.787 -4.807 12.304 1.00 77.56 191 GLU A N 1
ATOM 1574 C CA . GLU A 1 191 ? -7.681 -5.419 13.032 1.00 77.56 191 GLU A CA 1
ATOM 1575 C C . GLU A 1 191 ? -7.776 -5.103 14.526 1.00 77.56 191 GLU A C 1
ATOM 1577 O O . GLU A 1 191 ? -7.923 -3.949 14.934 1.00 77.56 191 GLU A O 1
ATOM 1582 N N . ARG A 1 192 ? -7.671 -6.140 15.361 1.00 80.88 192 ARG A N 1
ATOM 1583 C CA . ARG A 1 192 ? -7.739 -6.032 16.823 1.00 80.88 192 ARG A CA 1
ATOM 1584 C C . ARG A 1 192 ? -6.417 -5.504 17.395 1.00 80.88 192 ARG A C 1
ATOM 1586 O O . ARG A 1 192 ? -5.367 -6.098 17.161 1.00 80.88 192 ARG A O 1
ATOM 1593 N N . PHE A 1 193 ? -6.462 -4.444 18.207 1.00 76.69 193 PHE A N 1
ATOM 1594 C CA . PHE A 1 193 ? -5.290 -3.908 18.923 1.00 76.69 193 PHE A CA 1
ATOM 1595 C C . PHE A 1 193 ? -4.771 -4.875 19.991 1.00 76.69 193 PHE A C 1
ATOM 1597 O O . PHE A 1 193 ? -3.564 -5.053 20.173 1.00 76.69 193 PHE A O 1
ATOM 1604 N N . TYR A 1 194 ? -5.711 -5.483 20.718 1.00 70.38 194 TYR A N 1
ATOM 1605 C CA . TYR A 1 194 ? -5.456 -6.393 21.827 1.00 70.38 194 TYR A CA 1
ATOM 1606 C C . TYR A 1 194 ? -5.571 -7.822 21.344 1.00 70.38 194 TYR A C 1
ATOM 1608 O O . TYR A 1 194 ? -6.635 -8.419 21.454 1.00 70.38 194 TYR A O 1
ATOM 1616 N N . GLN A 1 195 ? -4.506 -8.391 20.788 1.00 57.47 195 GLN A N 1
ATOM 1617 C CA . GLN A 1 195 ? -4.475 -9.841 20.629 1.00 57.47 195 GLN A CA 1
ATOM 1618 C C . GLN A 1 195 ? -4.662 -10.460 22.017 1.00 57.47 195 GLN A C 1
ATOM 1620 O O . GLN A 1 195 ? -3.938 -10.106 22.948 1.00 57.47 195 GLN A O 1
ATOM 1625 N N . THR A 1 196 ? -5.655 -11.337 22.176 1.00 44.59 196 THR A N 1
ATOM 1626 C CA . THR A 1 196 ? -5.679 -12.239 23.326 1.00 44.59 196 THR A CA 1
ATOM 1627 C C . THR A 1 196 ? -4.372 -13.009 23.258 1.00 44.59 196 THR A C 1
ATOM 1629 O O . THR A 1 196 ? -4.171 -13.774 22.312 1.00 44.59 196 THR A O 1
ATOM 1632 N N . CYS A 1 197 ? -3.448 -12.742 24.184 1.00 30.97 197 CYS A N 1
ATOM 1633 C CA . CYS A 1 197 ? -2.298 -13.617 24.348 1.00 30.97 197 CYS A CA 1
ATOM 1634 C C . CYS A 1 197 ? -2.828 -15.058 24.467 1.00 30.97 197 CYS A C 1
ATOM 1636 O O . CYS A 1 197 ? -3.816 -15.251 25.183 1.00 30.97 197 CYS A O 1
ATOM 1638 N N . PRO A 1 198 ? -2.251 -16.025 23.736 1.00 35.06 198 PRO A N 1
ATOM 1639 C CA . PRO A 1 198 ? -2.572 -17.432 23.938 1.00 35.06 198 PRO A CA 1
ATOM 1640 C C . PRO A 1 198 ? -2.273 -17.877 25.374 1.00 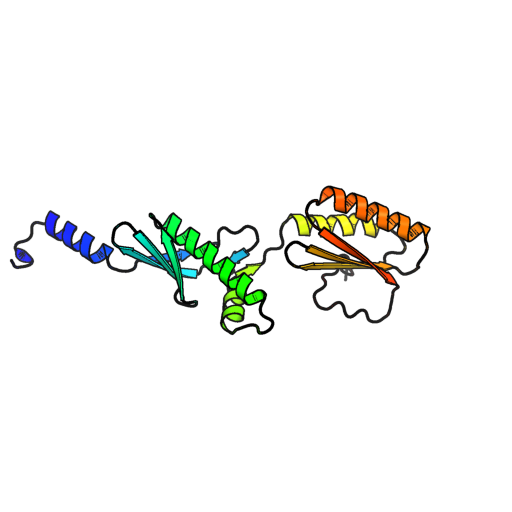35.06 198 PRO A C 1
ATOM 1642 O O . PRO A 1 198 ? -1.356 -17.293 26.002 1.00 35.06 198 PRO A O 1
#

Sequence (198 aa):
MTLEDLKPSQVKEIIRSEFRQLPETHWIQNLRHPSYHLRQPIPILIKRADGTVTATYDDVELCGMGDSVKAAMSDLCEKIVARYEGLGRSAAKSQEYKFLKQIIQEVEPPAWQELKQLYKERLEKIPYVQEGYIKINGKDADVIIVISEYSVDRIKQLARIDLEINKKFRPLFFHVEYERSKEHLDLNDFERFYQTCP

pLDDT: mean 80.5, std 11.9, range [30.97, 96.81]

Secondary structure (DSSP, 8-state):
--GGGS-HHHHHHHHHHHHTTSPEEEEE-----SSEEESS-EEEEEEEETTEEEEEEGGGTEEEEESSHHHHHHHHHHHHHHHHHHHHTSSS--HHHHHHHHHEEEPPPHHHHHHHHHHHHHHTT-TTEEEEEEEEETTEEEEEEEESS--HHHHHHHHHHHHHHHHHHTT-EEEEEEEE--S----TTPEESS----